Protein AF-A0A2R6HBM5-F1 (afdb_monomer_lite)

Foldseek 3Di:
DLLVLQQVLLVLLQWHFDDDPPPDRGWTWHADPNWTKIKDKDWDQPDDDDPDDRRIWIKIKIKIFAPDFAAWKKKKAFAPDPQDVCVLLVNPQPPDPDRLPQDWDDDPRMIMQTLDPVLVNQLCDPQLVVLVVPQPFFGMKMAAQNLVSVLVSRPQPPDPVSVVSSVVSSVSNCVSDVGHRGIIMTMGTDDPSHNVSVNSVNSSRVSSSVSNNRSVVD

Structure (mmCIF, N/CA/C/O backbone):
data_AF-A0A2R6HBM5-F1
#
_entry.id   AF-A0A2R6HBM5-F1
#
loop_
_atom_site.group_PDB
_atom_site.id
_atom_site.type_symbol
_atom_site.label_atom_id
_atom_site.label_alt_id
_atom_site.label_comp_id
_atom_site.label_asym_id
_atom_site.label_entity_id
_atom_site.label_seq_id
_atom_site.pdbx_PDB_ins_code
_atom_site.Cartn_x
_atom_site.Cartn_y
_atom_site.Cartn_z
_atom_site.occupancy
_atom_site.B_iso_or_equiv
_atom_site.auth_seq_id
_atom_site.auth_comp_id
_atom_site.auth_asym_id
_atom_site.auth_atom_id
_atom_site.pdbx_PDB_model_num
ATOM 1 N N . MET A 1 1 ? 14.444 -4.311 -21.663 1.00 60.78 1 MET A N 1
ATOM 2 C CA . MET A 1 1 ? 14.823 -5.226 -20.555 1.00 60.78 1 MET A CA 1
ATOM 3 C C . MET A 1 1 ? 13.871 -5.138 -19.363 1.00 60.78 1 MET A C 1
ATOM 5 O O . MET A 1 1 ? 13.420 -6.183 -18.911 1.00 60.78 1 MET A O 1
ATOM 9 N N . GLN A 1 2 ? 13.489 -3.937 -18.913 1.00 80.38 2 GLN A N 1
ATOM 10 C CA . GLN A 1 2 ? 12.629 -3.731 -17.734 1.00 80.38 2 GLN A CA 1
ATOM 11 C C . GLN A 1 2 ? 11.276 -4.470 -17.780 1.00 80.38 2 GLN A C 1
ATOM 13 O O . GLN A 1 2 ? 10.888 -5.059 -16.783 1.00 80.38 2 GLN A O 1
ATOM 18 N N . HIS A 1 3 ? 10.608 -4.576 -18.937 1.00 83.69 3 HIS A N 1
ATOM 19 C CA . HIS A 1 3 ? 9.323 -5.300 -19.035 1.00 83.69 3 HIS A CA 1
ATOM 20 C C . HIS A 1 3 ? 9.443 -6.803 -18.731 1.00 83.69 3 HIS A C 1
ATOM 22 O O . HIS A 1 3 ? 8.521 -7.413 -18.195 1.00 83.69 3 HIS A O 1
ATOM 28 N N . ARG A 1 4 ? 10.573 -7.429 -19.090 1.00 87.38 4 ARG A N 1
ATOM 29 C CA . ARG A 1 4 ? 10.810 -8.848 -18.787 1.00 87.38 4 ARG A CA 1
ATOM 30 C C . ARG A 1 4 ? 11.106 -9.030 -17.303 1.00 87.38 4 ARG A C 1
ATOM 32 O O . ARG A 1 4 ? 10.583 -9.971 -16.721 1.00 87.38 4 ARG A O 1
ATOM 39 N N . ALA A 1 5 ? 11.906 -8.133 -16.724 1.00 91.19 5 ALA A N 1
ATOM 40 C CA . ALA A 1 5 ? 12.198 -8.124 -15.294 1.00 91.19 5 ALA A CA 1
ATOM 41 C C . ALA A 1 5 ? 10.915 -7.939 -14.472 1.00 91.19 5 ALA A C 1
ATOM 43 O O . ALA A 1 5 ? 10.645 -8.763 -13.614 1.00 91.19 5 ALA A O 1
ATOM 44 N N . TRP A 1 6 ? 10.061 -6.980 -14.838 1.00 92.56 6 TRP A N 1
ATOM 45 C CA . TRP A 1 6 ? 8.764 -6.744 -14.199 1.00 92.56 6 TRP A CA 1
ATOM 46 C C . TRP A 1 6 ? 7.854 -7.978 -14.202 1.00 92.56 6 TRP A C 1
ATOM 48 O O . TRP A 1 6 ? 7.369 -8.405 -13.163 1.00 92.56 6 TRP A O 1
ATOM 58 N N . ARG A 1 7 ? 7.692 -8.639 -15.357 1.00 93.38 7 ARG A N 1
ATOM 59 C CA . ARG A 1 7 ? 6.914 -9.889 -15.433 1.00 93.38 7 ARG A CA 1
ATOM 60 C C . ARG A 1 7 ? 7.524 -11.019 -14.603 1.00 93.38 7 ARG A C 1
ATOM 62 O O . ARG A 1 7 ? 6.799 -11.892 -14.141 1.00 93.38 7 ARG A O 1
ATOM 69 N N . THR A 1 8 ? 8.850 -11.069 -14.497 1.00 94.69 8 THR A N 1
ATOM 70 C CA . THR A 1 8 ? 9.536 -12.069 -13.670 1.00 94.69 8 THR A CA 1
ATOM 71 C C . THR A 1 8 ? 9.334 -11.783 -12.188 1.00 94.69 8 THR A C 1
ATOM 73 O O . THR A 1 8 ? 8.972 -12.712 -11.475 1.00 94.69 8 THR A O 1
ATOM 76 N N . ALA A 1 9 ? 9.487 -10.527 -11.761 1.00 94.81 9 ALA A N 1
ATOM 77 C CA . ALA A 1 9 ? 9.192 -10.088 -10.403 1.00 94.81 9 ALA A CA 1
ATOM 78 C C . ALA A 1 9 ? 7.742 -10.412 -10.028 1.00 94.81 9 ALA A C 1
ATOM 80 O O . ALA A 1 9 ? 7.513 -11.062 -9.016 1.00 94.81 9 ALA A O 1
ATOM 81 N N . GLY A 1 10 ? 6.784 -10.083 -10.903 1.00 94.94 10 GLY A N 1
ATOM 82 C CA . GLY A 1 10 ? 5.375 -10.422 -10.709 1.00 94.94 10 GLY A CA 1
ATOM 83 C C . GLY A 1 10 ? 5.145 -11.905 -10.466 1.00 94.94 10 GLY A C 1
ATOM 84 O O . GLY A 1 10 ? 4.572 -12.269 -9.450 1.00 94.94 10 GLY A O 1
ATOM 85 N N . ARG A 1 11 ? 5.675 -12.775 -11.335 1.00 95.50 11 ARG A N 1
ATOM 86 C CA . ARG A 1 11 ? 5.530 -14.229 -11.158 1.00 95.50 11 ARG A CA 1
ATOM 87 C C . ARG A 1 11 ? 6.151 -14.741 -9.861 1.00 95.50 11 ARG A C 1
ATOM 89 O O . ARG A 1 11 ? 5.621 -15.680 -9.281 1.00 95.50 11 ARG A O 1
ATOM 96 N N . GLN A 1 12 ? 7.275 -14.165 -9.436 1.00 95.00 12 GLN A N 1
ATOM 97 C CA . GLN A 1 12 ? 7.909 -14.507 -8.160 1.00 95.00 12 GLN A CA 1
ATOM 98 C C . GLN A 1 12 ? 7.042 -14.083 -6.966 1.00 95.00 12 GLN A C 1
ATOM 100 O O . GLN A 1 12 ? 6.970 -14.830 -6.000 1.00 95.00 12 GLN A O 1
ATOM 105 N N . ALA A 1 13 ? 6.328 -12.963 -7.082 1.00 93.69 13 ALA A N 1
ATOM 106 C CA . ALA A 1 13 ? 5.351 -12.478 -6.108 1.00 93.69 13 ALA A CA 1
ATOM 107 C C . ALA A 1 13 ? 3.951 -13.117 -6.244 1.00 93.69 13 ALA A C 1
ATOM 109 O O . ALA A 1 13 ? 2.983 -12.619 -5.678 1.00 93.69 13 ALA A O 1
ATOM 110 N N . GLY A 1 14 ? 3.802 -14.186 -7.038 1.00 94.62 14 GLY A N 1
ATOM 111 C CA . GLY A 1 14 ? 2.508 -14.849 -7.247 1.00 94.62 14 GLY A CA 1
ATOM 112 C C . GLY A 1 14 ? 1.510 -14.073 -8.120 1.00 94.62 14 GLY A C 1
ATOM 113 O O . GLY A 1 14 ? 0.338 -14.436 -8.180 1.00 94.62 14 GLY A O 1
ATOM 114 N N . LEU A 1 15 ? 1.962 -13.035 -8.825 1.00 96.38 15 LEU A N 1
ATOM 115 C CA . LEU A 1 15 ? 1.150 -12.207 -9.715 1.00 96.38 15 LEU A CA 1
ATOM 116 C C . LEU A 1 15 ? 1.379 -12.565 -11.191 1.00 96.38 15 LEU A C 1
ATOM 118 O O . LEU A 1 15 ? 2.484 -12.905 -11.631 1.00 96.38 15 LEU A O 1
ATOM 122 N N . ALA A 1 16 ? 0.330 -12.434 -11.994 1.00 95.44 16 ALA A N 1
ATOM 123 C CA . ALA A 1 16 ? 0.348 -12.653 -13.430 1.00 95.44 16 ALA A CA 1
ATOM 124 C C . ALA A 1 16 ? 0.153 -11.327 -14.179 1.00 95.44 16 ALA A C 1
ATOM 126 O O . ALA A 1 16 ? -0.618 -10.483 -13.738 1.00 95.44 16 ALA A O 1
ATOM 127 N N . PRO A 1 17 ? 0.828 -11.115 -15.321 1.00 92.69 17 PRO A N 1
ATOM 128 C CA . PRO A 1 17 ? 0.588 -9.927 -16.124 1.00 92.69 17 PRO A CA 1
ATOM 129 C C . PRO A 1 17 ? -0.810 -9.957 -16.750 1.00 92.69 17 PRO A C 1
ATOM 131 O O . PRO A 1 17 ? -1.159 -10.923 -17.431 1.00 92.69 17 PRO A O 1
ATOM 134 N N . GLU A 1 18 ? -1.559 -8.874 -16.592 1.00 90.94 18 GLU A N 1
ATOM 135 C CA . GLU A 1 18 ? -2.837 -8.636 -17.250 1.00 90.94 18 GLU A CA 1
ATOM 136 C C . GLU A 1 18 ? -2.703 -7.512 -18.285 1.00 90.94 18 GLU A C 1
ATOM 138 O O . GLU A 1 18 ? -2.038 -6.494 -18.082 1.00 90.94 18 GLU A O 1
ATOM 143 N N . GLY A 1 19 ? -3.312 -7.734 -19.450 1.00 78.62 19 GLY A N 1
ATOM 144 C CA . GLY A 1 19 ? -3.254 -6.810 -20.574 1.00 78.62 19 GLY A CA 1
ATOM 145 C C . GLY A 1 19 ? -1.963 -6.878 -21.402 1.00 78.62 19 GLY A C 1
ATOM 146 O O . GLY A 1 19 ? -0.876 -7.278 -20.974 1.00 78.62 19 GLY A O 1
ATOM 147 N N . ASN A 1 20 ? -2.088 -6.447 -22.655 1.00 63.50 20 ASN A N 1
ATOM 148 C CA . ASN A 1 20 ? -0.951 -6.232 -23.538 1.00 63.50 20 ASN A CA 1
ATOM 149 C C . ASN A 1 20 ? -0.507 -4.787 -23.350 1.00 63.50 20 ASN A C 1
ATOM 151 O O . ASN A 1 20 ? -1.124 -3.902 -23.932 1.00 63.50 20 ASN A O 1
ATOM 155 N N . GLY A 1 21 ? 0.516 -4.550 -22.524 1.00 55.88 21 GLY A N 1
ATOM 156 C CA . GLY A 1 21 ? 1.091 -3.227 -22.241 1.00 55.88 21 GLY A CA 1
ATOM 157 C C . GLY A 1 21 ? 1.610 -2.493 -23.487 1.00 55.88 21 GLY A C 1
ATOM 158 O O . GLY A 1 21 ? 2.814 -2.318 -23.661 1.00 55.88 21 GLY A O 1
ATOM 159 N N . LEU A 1 22 ? 0.704 -2.061 -24.370 1.00 47.22 22 LEU A N 1
ATOM 160 C CA . LEU A 1 22 ? 0.989 -1.421 -25.656 1.00 47.22 22 LEU A CA 1
ATOM 161 C C . LEU A 1 22 ? 1.726 -0.086 -25.480 1.00 47.22 22 LEU A C 1
ATOM 163 O O . LEU A 1 22 ? 2.367 0.384 -26.415 1.00 47.22 22 LEU A O 1
ATOM 167 N N . PHE A 1 23 ? 1.670 0.491 -24.276 1.00 59.28 23 PHE A N 1
ATOM 168 C CA . PHE A 1 23 ? 2.285 1.772 -23.929 1.00 59.28 23 PHE A CA 1
ATOM 169 C C . PHE A 1 23 ? 3.105 1.735 -22.621 1.00 59.28 23 PHE A C 1
ATOM 171 O O . PHE A 1 23 ? 3.520 2.789 -22.145 1.00 59.28 23 PHE A O 1
ATOM 178 N N . GLY A 1 24 ? 3.367 0.554 -22.036 1.00 71.81 24 GLY A N 1
ATOM 179 C CA . GLY A 1 24 ? 4.049 0.443 -20.738 1.00 71.81 24 GLY A CA 1
ATOM 180 C C . GLY A 1 24 ? 4.243 -0.990 -20.232 1.00 71.81 24 GLY A C 1
ATOM 181 O O . GLY A 1 24 ? 3.990 -1.962 -20.947 1.00 71.81 24 GLY A O 1
ATOM 182 N N . ALA A 1 25 ? 4.723 -1.129 -18.995 1.00 83.88 25 ALA A N 1
ATOM 183 C CA . ALA A 1 25 ? 4.717 -2.417 -18.310 1.00 83.88 25 ALA A CA 1
ATOM 184 C C . ALA A 1 25 ? 3.254 -2.872 -18.105 1.00 83.88 25 ALA A C 1
ATOM 186 O O . ALA A 1 25 ? 2.411 -2.020 -17.838 1.00 83.88 25 ALA A O 1
ATOM 187 N N . PRO A 1 26 ? 2.921 -4.166 -18.289 1.00 90.00 26 PRO A N 1
ATOM 188 C CA . PRO A 1 26 ? 1.574 -4.649 -17.994 1.00 90.00 26 PRO A CA 1
ATOM 189 C C . PRO A 1 26 ? 1.291 -4.520 -16.498 1.00 90.00 26 PRO A C 1
ATOM 191 O O . PRO A 1 26 ? 2.221 -4.634 -15.692 1.00 90.00 26 PRO A O 1
ATOM 194 N N . ASP A 1 27 ? 0.025 -4.370 -16.139 1.00 92.81 27 ASP A N 1
ATOM 195 C CA . ASP A 1 27 ? -0.383 -4.532 -14.751 1.00 92.81 27 ASP A CA 1
ATOM 196 C C . ASP A 1 27 ? -0.133 -5.984 -14.340 1.00 92.81 27 ASP A C 1
ATOM 198 O O . ASP A 1 27 ? -0.177 -6.900 -15.165 1.00 92.81 27 ASP A O 1
ATOM 202 N N . LEU A 1 28 ? 0.202 -6.200 -13.079 1.00 95.69 28 LEU A N 1
ATOM 203 C CA . LEU A 1 28 ? 0.324 -7.523 -12.494 1.00 95.69 28 LEU A CA 1
ATOM 204 C C . LEU A 1 28 ? -0.853 -7.709 -11.554 1.00 95.69 28 LEU A C 1
ATOM 206 O O . LEU A 1 28 ? -1.065 -6.879 -10.680 1.00 95.69 28 LEU A O 1
ATOM 210 N N . VAL A 1 29 ? -1.593 -8.791 -11.712 1.00 97.06 29 VAL A N 1
ATOM 211 C CA . VAL A 1 29 ? -2.765 -9.097 -10.895 1.00 97.06 29 VAL A CA 1
ATOM 212 C C . VAL A 1 29 ? -2.665 -10.510 -10.360 1.00 97.06 29 VAL A C 1
ATOM 214 O O . VAL A 1 29 ? -2.054 -11.388 -10.974 1.00 97.06 29 VAL A O 1
ATOM 217 N N . GLY A 1 30 ? -3.260 -10.751 -9.205 1.00 96.88 30 GLY A N 1
ATOM 218 C CA . GLY A 1 30 ? -3.287 -12.079 -8.624 1.00 96.88 30 GLY A CA 1
ATOM 219 C C . GLY A 1 30 ? -4.030 -12.112 -7.306 1.00 96.88 30 GLY A C 1
ATOM 220 O O . GLY A 1 30 ? -4.733 -11.172 -6.934 1.00 96.88 30 GLY A O 1
ATOM 221 N N . THR A 1 31 ? -3.854 -13.222 -6.604 1.00 96.94 31 THR A N 1
ATOM 222 C CA . THR A 1 31 ? -4.429 -13.429 -5.283 1.00 96.94 31 THR A CA 1
ATOM 223 C C . THR A 1 31 ? -3.318 -13.812 -4.324 1.00 96.94 31 THR A C 1
ATOM 225 O O . THR A 1 31 ? -2.577 -14.759 -4.588 1.00 96.94 31 THR A O 1
ATOM 228 N N . VAL A 1 32 ? -3.222 -13.100 -3.207 1.00 95.06 32 VAL A N 1
ATOM 229 C CA . VAL A 1 32 ? -2.281 -13.393 -2.122 1.00 95.06 32 VAL A CA 1
ATOM 230 C C . VAL A 1 32 ? -3.093 -13.553 -0.849 1.00 95.06 32 VAL A C 1
ATOM 232 O O . VAL A 1 32 ? -3.904 -12.694 -0.525 1.00 95.06 32 VAL A O 1
ATOM 235 N N . ASP A 1 33 ? -2.943 -14.702 -0.190 1.00 92.81 33 ASP A N 1
ATOM 236 C CA . ASP A 1 33 ? -3.669 -15.055 1.037 1.00 92.81 33 ASP A CA 1
ATOM 237 C C . ASP A 1 33 ? -5.206 -14.896 0.918 1.00 92.81 33 ASP A C 1
ATOM 239 O O . ASP A 1 33 ? -5.910 -14.554 1.860 1.00 92.81 33 ASP A O 1
ATOM 243 N N . GLY A 1 34 ? -5.744 -15.175 -0.278 1.00 94.06 34 GLY A N 1
ATOM 244 C CA . GLY A 1 34 ? -7.176 -15.071 -0.590 1.00 94.06 34 GLY A CA 1
ATOM 245 C C . GLY A 1 34 ? -7.653 -13.668 -0.985 1.00 94.06 34 GLY A C 1
ATOM 246 O O . GLY A 1 34 ? -8.816 -13.515 -1.352 1.00 94.06 34 GLY A O 1
ATOM 247 N N . ARG A 1 35 ? -6.769 -12.663 -0.970 1.00 94.81 35 ARG A N 1
ATOM 248 C CA . ARG A 1 35 ? -7.075 -11.269 -1.309 1.00 94.81 35 ARG A CA 1
ATOM 249 C C . ARG A 1 35 ? -6.640 -10.929 -2.730 1.00 94.81 35 ARG A C 1
ATOM 251 O O . ARG A 1 35 ? -5.531 -11.274 -3.136 1.00 94.81 35 ARG A O 1
ATOM 258 N N . SER A 1 36 ? -7.499 -10.247 -3.485 1.00 97.00 36 SER A N 1
ATOM 259 C CA . SER A 1 36 ? -7.147 -9.711 -4.805 1.00 97.00 36 SER A CA 1
ATOM 260 C C . SER A 1 36 ? -6.108 -8.602 -4.668 1.00 97.00 36 SER A C 1
ATOM 262 O O . SER A 1 36 ? -6.299 -7.673 -3.883 1.00 97.00 36 SER A O 1
ATOM 264 N N . VAL A 1 37 ? -5.029 -8.693 -5.445 1.00 97.06 37 VAL A N 1
ATOM 265 C CA . VAL A 1 37 ? -3.928 -7.722 -5.454 1.00 97.06 37 VAL A CA 1
ATOM 266 C C . VAL A 1 37 ? -3.619 -7.313 -6.889 1.00 97.06 37 VAL A C 1
ATOM 268 O O . VAL A 1 37 ? -3.569 -8.158 -7.787 1.00 97.06 37 VAL A O 1
ATOM 271 N N . GLN A 1 38 ? -3.362 -6.024 -7.086 1.00 95.38 38 GLN A N 1
ATOM 272 C CA . GLN A 1 38 ? -2.835 -5.441 -8.310 1.00 95.38 38 GLN A CA 1
ATOM 273 C C . GLN A 1 38 ? -1.522 -4.697 -8.029 1.00 95.38 38 GLN A C 1
ATOM 275 O O . GLN A 1 38 ? -1.385 -3.983 -7.041 1.00 95.38 38 GLN A O 1
ATOM 280 N N . ALA A 1 39 ? -0.552 -4.831 -8.927 1.00 93.62 39 ALA A N 1
ATOM 281 C CA . ALA A 1 39 ? 0.657 -4.028 -8.973 1.00 93.62 39 ALA A CA 1
ATOM 282 C C . ALA A 1 39 ? 0.780 -3.382 -10.354 1.00 93.62 39 ALA A C 1
ATOM 284 O O . ALA A 1 39 ? 0.772 -4.071 -11.375 1.00 93.62 39 ALA A O 1
ATOM 285 N N . ARG A 1 40 ? 0.926 -2.061 -10.408 1.00 91.31 40 ARG A N 1
ATOM 286 C CA . ARG A 1 40 ? 0.991 -1.302 -11.663 1.00 91.31 40 ARG A CA 1
ATOM 287 C C . ARG A 1 40 ? 2.066 -0.236 -11.631 1.00 91.31 40 ARG A C 1
ATOM 289 O O . ARG A 1 40 ? 2.506 0.208 -10.575 1.00 91.31 40 ARG A O 1
ATOM 296 N N . THR A 1 41 ? 2.483 0.203 -12.811 1.00 87.81 41 THR A N 1
ATOM 297 C CA . THR A 1 41 ? 3.474 1.272 -12.947 1.00 87.81 41 THR A CA 1
ATOM 298 C C . THR A 1 41 ? 2.800 2.543 -13.428 1.00 87.81 41 THR A C 1
ATOM 300 O O . THR A 1 41 ? 2.204 2.546 -14.505 1.00 87.81 41 THR A O 1
ATOM 303 N N . ILE A 1 42 ? 2.938 3.636 -12.682 1.00 82.31 42 ILE A N 1
ATOM 304 C CA . ILE A 1 42 ? 2.447 4.952 -13.104 1.00 82.31 42 ILE A CA 1
ATOM 305 C C . ILE A 1 42 ? 3.618 5.900 -13.331 1.00 82.31 42 ILE A C 1
ATOM 307 O O . ILE A 1 42 ? 4.652 5.816 -12.674 1.00 82.31 42 ILE A O 1
ATOM 311 N N . THR A 1 43 ? 3.476 6.824 -14.275 1.00 80.44 43 THR A N 1
ATOM 312 C CA . THR A 1 43 ? 4.471 7.873 -14.511 1.00 80.44 43 THR A CA 1
ATOM 313 C C . THR A 1 43 ? 3.854 9.228 -14.214 1.00 80.44 43 THR A C 1
ATOM 315 O O . THR A 1 43 ? 2.940 9.661 -14.915 1.00 80.44 43 THR A O 1
ATOM 318 N N . GLN A 1 44 ? 4.377 9.922 -13.207 1.00 71.56 44 GLN A N 1
ATOM 319 C CA . GLN A 1 44 ? 3.928 11.259 -12.832 1.00 71.56 44 GLN A CA 1
ATOM 320 C C . GLN A 1 44 ? 4.946 12.313 -13.269 1.00 71.56 44 GLN A C 1
ATOM 322 O O . GLN A 1 44 ? 6.156 12.091 -13.233 1.00 71.56 44 GLN A O 1
ATOM 327 N N . LYS A 1 45 ? 4.460 13.480 -13.700 1.00 68.75 45 LYS A N 1
ATOM 328 C CA . LYS A 1 45 ? 5.312 14.652 -13.940 1.00 68.75 45 LYS A CA 1
ATOM 329 C C . LYS A 1 45 ? 5.636 15.299 -12.594 1.00 68.75 45 LYS A C 1
ATOM 331 O O . LYS A 1 45 ? 4.713 15.647 -11.870 1.00 68.75 45 LYS A O 1
ATOM 336 N N . THR A 1 46 ? 6.915 15.492 -12.294 1.00 61.47 46 THR A N 1
ATOM 337 C CA . THR A 1 46 ? 7.398 16.047 -11.019 1.00 61.47 46 THR A CA 1
ATOM 338 C C . THR A 1 46 ? 7.984 17.459 -11.169 1.00 61.47 46 THR A C 1
ATOM 340 O O . THR A 1 46 ? 8.844 17.842 -10.389 1.00 61.47 46 THR A O 1
ATOM 343 N N . GLY A 1 47 ? 7.570 18.241 -12.177 1.00 49.03 47 GLY A N 1
ATOM 344 C CA . GLY A 1 47 ? 8.072 19.607 -12.387 1.00 49.03 47 GLY A CA 1
ATOM 345 C C . GLY A 1 47 ? 7.045 20.565 -12.997 1.00 49.03 47 GLY A C 1
ATOM 346 O O . GLY A 1 47 ? 6.352 20.207 -13.955 1.00 49.03 47 GLY A O 1
ATOM 347 N N . GLY A 1 48 ? 6.965 21.770 -12.418 1.00 40.84 48 GLY A N 1
ATOM 348 C CA . GLY A 1 48 ? 6.217 22.926 -12.918 1.00 40.84 48 GLY A CA 1
ATOM 349 C C . GLY A 1 48 ? 6.852 23.526 -14.175 1.00 40.84 48 GLY A C 1
ATOM 350 O O . GLY A 1 48 ? 8.038 23.338 -14.430 1.00 40.84 48 GLY A O 1
ATOM 351 N N . GLY A 1 49 ? 6.034 24.197 -14.986 1.00 41.78 49 GLY A N 1
ATOM 352 C CA . GLY A 1 49 ? 6.373 24.680 -16.325 1.00 41.78 49 GLY A CA 1
ATOM 353 C C . GLY A 1 49 ? 7.650 25.519 -16.396 1.00 41.78 49 GLY A C 1
ATOM 354 O O . GLY A 1 49 ? 7.630 26.715 -16.140 1.00 41.78 49 GLY A O 1
ATOM 355 N N . GLY A 1 50 ? 8.738 24.886 -16.817 1.00 40.34 50 GLY A N 1
ATOM 356 C CA . GLY A 1 50 ? 9.947 25.525 -17.313 1.00 40.34 50 GLY A CA 1
ATOM 357 C C . GLY A 1 50 ? 10.449 24.699 -18.488 1.00 40.34 50 GLY A C 1
ATOM 358 O O . GLY A 1 50 ? 10.550 23.475 -18.393 1.00 40.34 50 GLY A O 1
ATOM 359 N N . GLU A 1 51 ? 10.651 25.350 -19.627 1.00 48.38 51 GLU A N 1
ATOM 360 C CA . GLU A 1 51 ? 11.083 24.715 -20.867 1.00 48.38 51 GLU A CA 1
ATOM 361 C C . GLU A 1 51 ? 12.388 23.925 -20.657 1.00 48.38 51 GLU A C 1
ATOM 363 O O . GLU A 1 51 ? 13.345 24.418 -20.068 1.00 48.38 51 GLU A O 1
ATOM 368 N N . SER A 1 52 ? 12.425 22.706 -21.207 1.00 44.97 52 SER A N 1
ATOM 369 C CA . SER A 1 52 ? 13.595 21.818 -21.301 1.00 44.97 52 SER A CA 1
ATOM 370 C C . SER A 1 52 ? 13.871 20.887 -20.104 1.00 44.97 52 SER A C 1
ATOM 372 O O . SER A 1 52 ? 14.821 21.040 -19.344 1.00 44.97 52 SER A O 1
ATOM 374 N N . GLY A 1 53 ? 13.062 19.827 -19.997 1.00 45.53 53 GLY A N 1
ATOM 375 C CA . GLY A 1 53 ? 13.373 18.637 -19.197 1.00 45.53 53 GLY A CA 1
ATOM 376 C C . GLY A 1 53 ? 12.129 17.801 -18.908 1.00 45.53 53 GLY A C 1
ATOM 377 O O . GLY A 1 53 ? 11.236 18.236 -18.187 1.00 45.53 53 GLY A O 1
ATOM 378 N N . SER A 1 54 ? 12.025 16.590 -19.467 1.00 49.03 54 SER A N 1
ATOM 379 C CA . SER A 1 54 ? 10.942 15.662 -19.110 1.00 49.03 54 SER A CA 1
ATOM 380 C C . SER A 1 54 ? 11.192 15.091 -17.708 1.00 49.03 54 SER A C 1
ATOM 382 O O . SER A 1 54 ? 11.613 13.944 -17.574 1.00 49.03 54 SER A O 1
ATOM 384 N N . ASN A 1 55 ? 10.903 15.872 -16.667 1.00 62.28 55 ASN A N 1
ATOM 385 C CA . ASN A 1 55 ? 10.953 15.434 -15.271 1.00 62.28 55 ASN A CA 1
ATOM 386 C C . ASN A 1 55 ? 9.734 14.554 -14.979 1.00 62.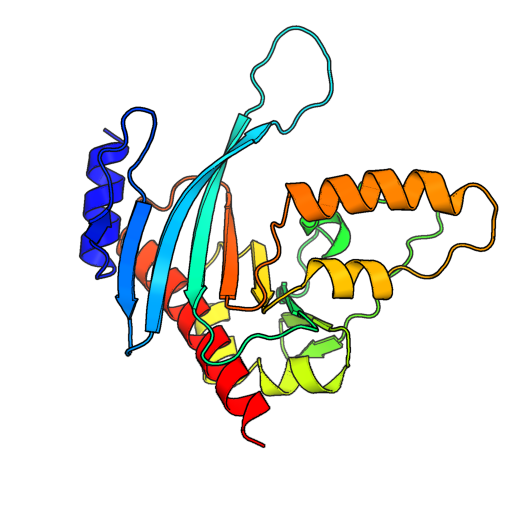28 55 ASN A C 1
ATOM 388 O O . ASN A 1 55 ? 8.706 15.003 -14.471 1.00 62.28 55 ASN A O 1
ATOM 392 N N . LYS A 1 56 ? 9.826 13.295 -15.406 1.00 73.12 56 LYS A N 1
ATOM 393 C CA . LYS A 1 56 ? 8.848 12.244 -15.149 1.00 73.12 56 LYS A CA 1
ATOM 394 C C . LYS A 1 56 ? 9.452 11.258 -14.161 1.00 73.12 56 LYS A C 1
ATOM 396 O O . LYS A 1 56 ? 10.520 10.712 -14.421 1.00 73.12 56 LYS A O 1
ATOM 401 N N . THR A 1 57 ? 8.750 11.002 -13.069 1.00 77.50 57 THR A N 1
ATOM 402 C CA . THR A 1 57 ? 9.113 9.964 -12.108 1.00 77.50 57 THR A CA 1
ATOM 403 C C . THR A 1 57 ? 8.164 8.786 -12.284 1.00 77.50 57 THR A C 1
ATOM 405 O O . THR A 1 57 ? 6.949 8.957 -12.377 1.00 77.50 57 THR A O 1
ATOM 408 N N . THR A 1 58 ? 8.734 7.589 -12.398 1.00 82.50 58 THR A N 1
ATOM 409 C CA . THR A 1 58 ? 7.966 6.339 -12.414 1.00 82.50 58 THR A CA 1
ATOM 410 C C . THR A 1 58 ? 7.769 5.871 -10.984 1.00 82.50 58 THR A C 1
ATOM 412 O O . THR A 1 58 ? 8.698 5.975 -10.187 1.00 82.50 58 THR A O 1
ATOM 415 N N . TYR A 1 59 ? 6.588 5.352 -10.686 1.00 83.94 59 TYR A N 1
ATOM 416 C CA . TYR A 1 59 ? 6.228 4.762 -9.407 1.00 83.94 59 TYR A CA 1
ATOM 417 C C . TYR A 1 59 ? 5.668 3.367 -9.640 1.00 83.94 59 TYR A C 1
ATOM 419 O O . TYR A 1 59 ? 4.966 3.136 -10.630 1.00 83.94 59 TYR A O 1
ATOM 427 N N . THR A 1 60 ? 5.955 2.466 -8.711 1.00 88.12 60 THR A N 1
ATOM 428 C CA . THR A 1 60 ? 5.244 1.201 -8.569 1.00 88.12 60 THR A CA 1
ATOM 429 C C . THR A 1 60 ? 4.130 1.417 -7.561 1.00 88.12 60 THR A C 1
ATOM 431 O O . THR A 1 60 ? 4.390 1.880 -6.457 1.00 88.12 60 THR A O 1
ATOM 434 N N . VAL A 1 61 ? 2.897 1.131 -7.958 1.00 89.44 61 VAL A N 1
ATOM 435 C CA . VAL A 1 61 ? 1.709 1.213 -7.109 1.00 89.44 61 VAL A CA 1
ATOM 436 C C . VAL A 1 61 ? 1.235 -0.200 -6.841 1.00 89.44 61 VAL A C 1
ATOM 438 O O . VAL A 1 61 ? 1.087 -0.974 -7.788 1.00 89.44 61 VAL A O 1
ATOM 441 N N . LEU A 1 62 ? 1.004 -0.519 -5.574 1.00 92.19 62 LEU A N 1
ATOM 442 C CA . LEU A 1 62 ? 0.454 -1.793 -5.130 1.00 92.19 62 LEU A CA 1
ATOM 443 C C . LEU A 1 62 ? -0.892 -1.529 -4.467 1.00 92.19 62 LEU A C 1
ATOM 445 O O . LEU A 1 62 ? -1.001 -0.620 -3.647 1.00 92.19 62 LEU A O 1
ATOM 449 N N . GLU A 1 63 ? -1.892 -2.315 -4.833 1.00 94.56 63 GLU A N 1
ATOM 450 C CA . GLU A 1 63 ? -3.273 -2.195 -4.379 1.00 94.56 63 GLU A CA 1
ATOM 451 C C . GLU A 1 63 ? -3.756 -3.586 -3.945 1.00 94.56 63 GLU A C 1
ATOM 453 O O . GLU A 1 63 ? -3.582 -4.560 -4.678 1.00 94.56 63 GLU A O 1
ATOM 458 N N . ALA A 1 64 ? -4.342 -3.695 -2.755 1.00 96.00 64 ALA A N 1
ATOM 459 C CA . ALA A 1 64 ? -5.050 -4.886 -2.299 1.00 96.00 64 ALA A CA 1
ATOM 460 C C . ALA A 1 64 ? -6.509 -4.526 -2.018 1.00 96.00 64 ALA A C 1
ATOM 462 O O . ALA A 1 64 ? -6.785 -3.495 -1.408 1.00 96.00 64 ALA A O 1
ATOM 463 N N . ALA A 1 65 ? -7.437 -5.371 -2.457 1.00 95.94 65 ALA A N 1
ATOM 464 C CA . ALA A 1 65 ? -8.860 -5.146 -2.232 1.00 95.94 65 ALA A CA 1
ATOM 465 C C . ALA A 1 65 ? -9.206 -5.264 -0.740 1.00 95.94 65 ALA A C 1
ATOM 467 O O . ALA A 1 65 ? -8.723 -6.179 -0.071 1.00 95.94 65 ALA A O 1
ATOM 468 N N . LEU A 1 66 ? -10.053 -4.371 -0.241 1.00 93.62 66 LEU A N 1
ATOM 469 C CA . LEU A 1 66 ? -10.765 -4.506 1.031 1.00 93.62 66 LEU A CA 1
ATOM 470 C C . LEU A 1 66 ? -12.005 -5.387 0.836 1.00 93.62 66 LEU A C 1
ATOM 472 O O . LEU A 1 66 ? -12.486 -5.541 -0.291 1.00 93.62 66 LEU A O 1
ATOM 476 N N . ARG A 1 67 ? -12.503 -6.011 1.910 1.00 92.69 67 ARG A N 1
ATOM 477 C CA . ARG A 1 67 ? -13.762 -6.774 1.833 1.00 92.69 67 ARG A CA 1
ATOM 478 C C . ARG A 1 67 ? -14.957 -5.845 1.735 1.00 92.69 67 ARG A C 1
ATOM 480 O O . ARG A 1 67 ? -15.828 -6.077 0.899 1.00 92.69 67 ARG A O 1
ATOM 487 N N . ASP A 1 68 ? -14.943 -4.804 2.555 1.00 89.25 68 ASP A N 1
ATOM 488 C CA . ASP A 1 68 ? -15.968 -3.777 2.614 1.00 89.25 68 ASP A CA 1
ATOM 489 C C . ASP A 1 68 ? -15.337 -2.403 2.324 1.00 89.25 68 ASP A C 1
ATOM 491 O O . ASP A 1 68 ? -14.184 -2.161 2.694 1.00 89.25 68 ASP A O 1
ATOM 495 N N . PRO A 1 69 ? -16.036 -1.505 1.607 1.00 88.56 69 PRO A N 1
ATOM 496 C CA . PRO A 1 69 ? -15.538 -0.159 1.354 1.00 88.56 69 PRO A CA 1
ATOM 497 C C . PRO A 1 69 ? -15.356 0.650 2.644 1.00 88.56 69 PRO A C 1
ATOM 499 O O . PRO A 1 69 ? -16.250 0.692 3.487 1.00 88.56 69 PRO A O 1
ATOM 502 N N . VAL A 1 70 ? -14.234 1.361 2.743 1.00 86.94 70 VAL A N 1
ATOM 503 C CA . VAL A 1 70 ? -13.914 2.272 3.847 1.00 86.94 70 VAL A CA 1
ATOM 504 C C . VAL A 1 70 ? -14.007 3.716 3.354 1.00 86.94 70 VAL A C 1
ATOM 506 O O . VAL A 1 70 ? -13.120 4.222 2.660 1.00 86.94 70 VAL A O 1
ATOM 509 N N . GLU A 1 71 ? -15.107 4.377 3.714 1.00 81.94 71 GLU A N 1
ATOM 510 C CA . GLU A 1 71 ? -15.413 5.765 3.326 1.00 81.94 71 GLU A CA 1
ATOM 511 C C . GLU A 1 71 ? -14.545 6.788 4.081 1.00 81.94 71 GLU A C 1
ATOM 513 O O . GLU A 1 71 ? -14.208 7.842 3.551 1.00 81.94 71 GLU A O 1
ATOM 518 N N . GLU A 1 72 ? -14.146 6.484 5.321 1.00 79.31 72 GLU A N 1
ATOM 519 C CA . GLU A 1 72 ? -13.182 7.293 6.075 1.00 79.31 72 GLU A CA 1
ATOM 520 C C . GLU A 1 72 ? -11.796 6.665 5.993 1.00 79.31 72 GLU A C 1
ATOM 522 O O . GLU A 1 72 ? -11.446 5.777 6.770 1.00 79.31 72 GLU A O 1
ATOM 527 N N . GLY A 1 73 ? -10.988 7.120 5.038 1.00 81.31 73 GLY A N 1
ATOM 528 C CA . GLY A 1 73 ? -9.685 6.518 4.823 1.00 81.31 73 GLY A CA 1
ATOM 529 C C . GLY A 1 73 ? -8.646 6.854 5.888 1.00 81.31 73 GLY A C 1
ATOM 530 O O . GLY A 1 73 ? -8.799 7.768 6.701 1.00 81.31 73 GLY A O 1
ATOM 531 N N . ILE A 1 74 ? -7.540 6.121 5.849 1.00 84.31 74 ILE A N 1
ATOM 532 C CA . ILE A 1 74 ? -6.405 6.276 6.761 1.00 84.31 74 ILE A CA 1
ATOM 533 C C . ILE A 1 74 ? -5.133 6.394 5.929 1.00 84.31 74 ILE A C 1
ATOM 535 O O . ILE A 1 74 ? -4.920 5.629 4.988 1.00 84.31 74 ILE A O 1
ATOM 539 N N . LEU A 1 75 ? -4.261 7.333 6.289 1.00 83.81 75 LEU A N 1
ATOM 540 C CA . LEU A 1 75 ? -2.885 7.370 5.801 1.00 83.81 75 LEU A CA 1
ATOM 541 C C . LEU A 1 75 ? -1.946 6.872 6.879 1.00 83.81 75 LEU A C 1
ATOM 543 O O . LEU A 1 75 ? -2.032 7.326 8.012 1.00 83.81 75 LEU A O 1
ATOM 547 N N . ILE A 1 76 ? -1.022 5.996 6.513 1.00 82.94 76 ILE A N 1
ATOM 548 C CA . ILE A 1 76 ? -0.023 5.407 7.398 1.00 82.94 76 ILE A CA 1
ATOM 549 C C . ILE A 1 76 ? 1.351 5.679 6.792 1.00 82.94 76 ILE A C 1
ATOM 551 O O . ILE A 1 76 ? 1.596 5.371 5.625 1.00 82.94 76 ILE A O 1
ATOM 555 N N . ALA A 1 77 ? 2.263 6.219 7.591 1.00 80.38 77 ALA A N 1
ATOM 556 C CA . ALA A 1 77 ? 3.657 6.408 7.210 1.00 80.38 77 ALA A CA 1
ATOM 557 C C . ALA A 1 77 ? 4.590 6.0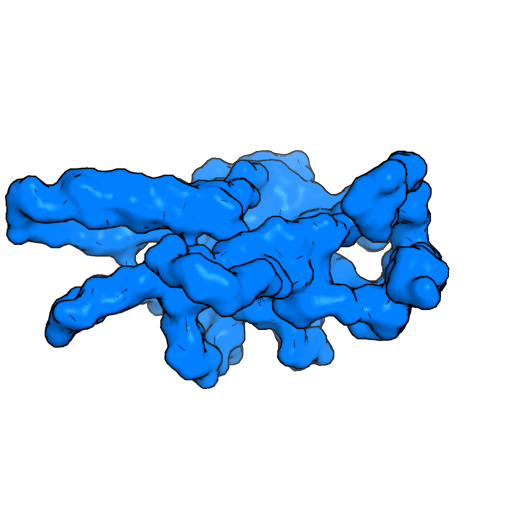19 8.367 1.00 80.38 77 ALA A C 1
ATOM 559 O O . ALA A 1 77 ? 4.177 6.062 9.530 1.00 80.38 77 ALA A O 1
ATOM 560 N N . PRO A 1 78 ? 5.855 5.659 8.095 1.00 78.06 78 PRO A N 1
ATOM 561 C CA . PRO A 1 78 ? 6.862 5.527 9.142 1.00 78.06 78 PRO A CA 1
ATOM 562 C C . PRO A 1 78 ? 7.016 6.825 9.953 1.00 78.06 78 PRO A C 1
ATOM 564 O O . PRO A 1 78 ? 6.824 7.928 9.440 1.00 78.06 78 PRO A O 1
ATOM 567 N N . THR A 1 79 ? 7.371 6.714 11.231 1.00 74.44 79 THR A N 1
ATOM 568 C CA . THR A 1 79 ? 7.796 7.861 12.045 1.00 74.44 79 THR A CA 1
ATOM 569 C C . THR A 1 79 ? 9.212 8.276 11.663 1.00 74.44 79 THR A C 1
ATOM 571 O O . THR A 1 79 ? 10.068 7.418 11.463 1.00 74.44 79 THR A O 1
ATOM 574 N N . GLY A 1 80 ? 9.490 9.581 11.641 1.00 62.91 80 GLY A N 1
ATOM 575 C CA . GLY A 1 80 ? 10.841 10.094 11.389 1.00 62.91 80 GLY A CA 1
ATOM 576 C C . GLY A 1 80 ? 11.248 10.147 9.914 1.00 62.91 80 GLY A C 1
ATOM 577 O O . GLY A 1 80 ? 12.417 10.388 9.627 1.00 62.91 80 GLY A O 1
ATOM 578 N N . THR A 1 81 ? 10.318 9.953 8.976 1.00 58.75 81 THR A N 1
ATOM 579 C CA . THR A 1 81 ? 10.500 10.413 7.596 1.00 58.75 81 THR A CA 1
ATOM 580 C C . THR A 1 81 ? 10.636 11.939 7.588 1.00 58.75 81 THR A C 1
ATOM 582 O O . THR A 1 81 ? 9.776 12.645 8.114 1.00 58.75 81 THR A O 1
ATOM 585 N N . ASP A 1 82 ? 11.728 12.449 7.002 1.00 45.81 82 ASP A N 1
ATOM 586 C CA . ASP A 1 82 ? 11.989 13.896 6.862 1.00 45.81 82 ASP A CA 1
ATOM 587 C C . ASP A 1 82 ? 10.911 14.598 6.012 1.00 45.81 82 ASP A C 1
ATOM 589 O O . ASP A 1 82 ? 10.661 15.796 6.160 1.00 45.81 82 ASP A O 1
ATOM 593 N N . GLU A 1 83 ? 10.233 13.847 5.141 1.00 51.84 83 GLU A N 1
ATOM 594 C CA . GLU A 1 83 ? 8.978 14.270 4.534 1.00 51.84 83 GLU A CA 1
ATOM 595 C C . GLU A 1 83 ? 7.840 14.041 5.533 1.00 51.84 83 GLU A C 1
ATOM 597 O O . GLU A 1 83 ? 7.472 12.906 5.837 1.00 51.84 83 GLU A O 1
ATOM 602 N N . SER A 1 84 ? 7.244 15.131 6.027 1.00 53.22 84 SER A N 1
ATOM 603 C CA . SER A 1 84 ? 5.968 15.043 6.739 1.00 53.22 84 SER A CA 1
ATOM 604 C C . SER A 1 84 ? 4.953 14.288 5.875 1.00 53.22 84 SER A C 1
ATOM 606 O O . SER A 1 84 ? 5.030 14.343 4.645 1.00 53.22 84 SER A O 1
ATOM 608 N N . ILE A 1 85 ? 3.954 13.634 6.485 1.00 57.62 85 ILE A N 1
ATOM 609 C CA . ILE A 1 85 ? 2.836 13.039 5.728 1.00 57.62 85 ILE A CA 1
ATOM 610 C C . ILE A 1 85 ? 2.285 14.059 4.722 1.00 57.62 85 ILE A C 1
ATOM 612 O O . ILE A 1 85 ? 1.957 13.664 3.615 1.00 57.62 85 ILE A O 1
ATOM 616 N N . VAL A 1 86 ? 2.308 15.363 5.052 1.00 52.72 86 VAL A N 1
ATOM 617 C CA . VAL A 1 86 ? 1.956 16.504 4.181 1.00 52.72 86 VAL A CA 1
ATOM 618 C C . VAL A 1 86 ? 2.840 16.621 2.923 1.00 52.72 86 VAL A C 1
ATOM 620 O O . VAL A 1 86 ? 2.333 16.798 1.813 1.00 52.72 86 VAL A O 1
ATOM 623 N N . ALA A 1 87 ? 4.160 16.502 3.066 1.00 53.16 87 ALA A N 1
ATOM 624 C CA . ALA A 1 87 ? 5.093 16.508 1.938 1.00 53.16 87 ALA A CA 1
ATOM 625 C C . ALA A 1 87 ? 4.963 15.226 1.100 1.00 53.16 87 ALA A C 1
ATOM 627 O O . ALA A 1 87 ? 4.882 15.283 -0.135 1.00 53.16 87 ALA A O 1
ATOM 628 N N . ALA A 1 88 ? 4.816 14.079 1.772 1.00 52.16 88 ALA A N 1
ATOM 629 C CA . ALA A 1 88 ? 4.539 12.812 1.119 1.00 52.16 88 ALA A CA 1
ATOM 630 C C . ALA A 1 88 ? 3.238 12.921 0.309 1.00 52.16 88 ALA A C 1
ATOM 632 O O . ALA A 1 88 ? 3.252 12.642 -0.891 1.00 52.16 88 ALA A O 1
ATOM 633 N N . ILE A 1 89 ? 2.158 13.504 0.850 1.00 50.22 89 ILE A N 1
ATOM 634 C CA . ILE A 1 89 ? 0.904 13.741 0.111 1.00 50.22 89 ILE A CA 1
ATOM 635 C C . ILE A 1 89 ? 0.991 14.820 -0.989 1.00 50.22 89 ILE A C 1
ATOM 637 O O . ILE A 1 89 ? 0.013 15.095 -1.681 1.00 50.22 89 ILE A O 1
ATOM 641 N N . GLY A 1 90 ? 2.171 15.397 -1.235 1.00 43.38 90 GLY A N 1
ATOM 642 C CA . GLY A 1 90 ? 2.379 16.359 -2.318 1.00 43.38 90 GLY A CA 1
ATOM 643 C C . GLY A 1 90 ? 1.698 17.699 -2.092 1.00 43.38 90 GLY A C 1
ATOM 644 O O . GLY A 1 90 ? 1.514 18.441 -3.056 1.00 43.38 90 GLY A O 1
ATOM 645 N N . GLY A 1 91 ? 1.351 18.012 -0.844 1.00 43.66 91 GLY A N 1
ATOM 646 C CA . GLY A 1 91 ? 1.120 19.390 -0.462 1.00 43.66 91 GLY A CA 1
ATOM 647 C C . GLY A 1 91 ? 2.452 20.126 -0.513 1.00 43.66 91 GLY A C 1
ATOM 648 O O . GLY A 1 91 ? 3.417 19.717 0.132 1.00 43.66 91 GLY A O 1
ATOM 649 N N . GLU A 1 92 ? 2.521 21.220 -1.268 1.00 39.56 92 GLU A N 1
ATOM 650 C CA . GLU A 1 92 ? 3.494 22.255 -0.937 1.00 39.56 92 GLU A CA 1
ATOM 651 C C . GLU A 1 92 ? 3.102 22.743 0.458 1.00 39.56 92 GLU A C 1
ATOM 653 O O . GLU A 1 92 ? 2.024 23.313 0.630 1.00 39.56 92 GLU A O 1
ATOM 658 N N . THR A 1 93 ? 3.922 22.469 1.477 1.00 39.53 93 THR A N 1
ATOM 659 C CA . THR A 1 93 ? 3.780 23.168 2.756 1.00 39.53 93 THR A CA 1
ATOM 660 C C . THR A 1 93 ? 3.832 24.656 2.427 1.00 39.53 93 THR A C 1
ATOM 662 O O . THR A 1 93 ? 4.847 25.081 1.858 1.00 39.53 93 THR A O 1
ATOM 665 N N . PRO A 1 94 ? 2.775 25.444 2.704 1.00 36.31 94 PRO A N 1
ATOM 666 C CA . PRO A 1 94 ? 2.827 26.876 2.477 1.00 36.31 94 PRO A CA 1
ATOM 667 C C . PRO A 1 94 ? 4.086 27.392 3.164 1.00 36.31 94 PRO A C 1
ATOM 669 O O . PRO A 1 94 ? 4.310 27.095 4.336 1.00 36.31 94 PRO A O 1
ATOM 672 N N . ALA A 1 95 ? 4.949 28.085 2.423 1.00 33.59 95 ALA A N 1
ATOM 673 C CA . ALA A 1 95 ? 6.119 28.730 2.995 1.00 33.59 95 ALA A CA 1
ATOM 674 C C . ALA A 1 95 ? 5.625 29.826 3.953 1.00 33.59 95 ALA A C 1
ATOM 676 O O . ALA A 1 95 ? 5.375 30.961 3.557 1.00 33.59 95 ALA A O 1
ATOM 677 N N . GLY A 1 96 ? 5.398 29.441 5.201 1.00 36.03 96 GLY A N 1
ATOM 678 C CA . GLY A 1 96 ? 4.819 30.244 6.259 1.00 36.03 96 GLY A CA 1
ATOM 679 C C . GLY A 1 96 ? 4.948 29.473 7.565 1.00 36.03 96 GLY A C 1
ATOM 680 O O . GLY A 1 96 ? 4.760 28.262 7.605 1.00 36.03 96 GLY A O 1
ATOM 681 N N . ASP A 1 97 ? 5.309 30.178 8.625 1.00 38.12 97 ASP A N 1
ATOM 682 C CA . ASP A 1 97 ? 5.534 29.673 9.986 1.00 38.12 97 ASP A CA 1
ATOM 683 C C . ASP A 1 97 ? 4.330 28.955 10.638 1.00 38.12 97 ASP A C 1
ATOM 685 O O . ASP A 1 97 ? 4.466 28.378 11.716 1.00 38.12 97 ASP A O 1
ATOM 689 N N . GLY A 1 98 ? 3.170 28.934 9.982 1.00 42.91 98 GLY A N 1
ATOM 690 C CA . GLY A 1 98 ? 1.992 28.160 10.352 1.00 42.91 98 GLY A CA 1
ATOM 691 C C . GLY A 1 98 ? 1.927 26.833 9.605 1.00 42.91 98 GLY A C 1
ATOM 692 O O . GLY A 1 98 ? 1.089 26.663 8.720 1.00 42.91 98 GLY A O 1
ATOM 693 N N . SER A 1 99 ? 2.791 25.882 9.966 1.00 43.88 99 SER A N 1
ATOM 694 C CA . SER A 1 99 ? 2.592 24.482 9.586 1.00 43.88 99 SER A CA 1
ATOM 695 C C . SER A 1 99 ? 1.301 24.011 10.251 1.00 43.88 99 SER A C 1
ATOM 697 O O . SER A 1 99 ? 1.259 23.806 11.464 1.00 43.88 99 SER A O 1
ATOM 699 N N . ALA A 1 100 ? 0.224 23.905 9.477 1.00 49.22 100 ALA A N 1
ATOM 700 C CA . ALA A 1 100 ? -0.960 23.181 9.896 1.00 49.22 100 ALA A CA 1
ATOM 701 C C . ALA A 1 100 ? -0.550 21.716 10.089 1.00 49.22 100 ALA A C 1
ATOM 703 O O . ALA A 1 100 ? -0.513 20.935 9.138 1.00 49.22 100 ALA A O 1
ATOM 704 N N . ALA A 1 101 ? -0.134 21.374 11.307 1.00 55.94 101 ALA A N 1
ATOM 705 C CA . ALA A 1 101 ? 0.182 20.009 11.666 1.00 55.94 101 ALA A CA 1
ATOM 706 C C . ALA A 1 101 ? -1.122 19.217 11.572 1.00 55.94 101 ALA A C 1
ATOM 708 O O . ALA A 1 101 ? -2.043 19.461 12.350 1.00 55.94 101 ALA A O 1
ATOM 709 N N . LEU A 1 102 ? -1.210 18.315 10.590 1.00 63.41 102 LEU A N 1
ATOM 710 C CA . LEU A 1 102 ? -2.263 17.306 10.578 1.00 63.41 102 LEU A CA 1
ATOM 711 C C . LEU A 1 102 ? -2.227 16.597 11.932 1.00 63.41 102 LEU A C 1
ATOM 713 O O . LEU A 1 102 ? -1.145 16.256 12.419 1.00 63.41 102 LEU A O 1
ATOM 717 N N . GLU A 1 103 ? -3.390 16.385 12.539 1.00 67.44 103 GLU A N 1
ATOM 718 C CA . GLU A 1 103 ? -3.458 15.562 13.737 1.00 67.44 103 GLU A CA 1
ATOM 719 C C . GLU A 1 103 ? -3.072 14.131 13.354 1.00 67.44 103 GLU A C 1
ATOM 721 O O . GLU A 1 103 ? -3.775 13.440 12.617 1.00 67.44 103 GLU A O 1
ATOM 726 N N . THR A 1 104 ? -1.892 13.714 13.808 1.00 75.38 104 THR A N 1
ATOM 727 C CA . THR A 1 104 ? -1.369 12.367 13.596 1.00 75.38 104 THR A CA 1
ATOM 728 C C . THR A 1 104 ? -1.402 11.591 14.894 1.00 75.38 104 THR A C 1
ATOM 730 O O . THR A 1 104 ? -1.003 12.106 15.942 1.00 75.38 104 THR A O 1
ATOM 733 N N . GLU A 1 105 ? -1.759 10.319 14.812 1.00 78.12 105 GLU A N 1
ATOM 734 C CA . GLU A 1 105 ? -1.601 9.389 15.915 1.00 78.12 105 GLU A CA 1
ATOM 735 C C . GLU A 1 105 ? -0.371 8.501 15.707 1.00 78.12 105 GLU A C 1
ATOM 737 O O . GLU A 1 105 ? -0.214 7.868 14.663 1.00 78.12 105 GLU A O 1
ATOM 742 N N . THR A 1 106 ? 0.497 8.419 16.716 1.00 81.81 106 THR A N 1
ATOM 743 C CA . THR A 1 106 ? 1.637 7.497 16.698 1.00 81.81 106 THR A CA 1
ATOM 744 C C . THR A 1 106 ? 1.231 6.123 17.225 1.00 81.81 106 THR A C 1
ATOM 746 O O . THR A 1 106 ? 0.802 5.981 18.373 1.00 81.81 106 THR A O 1
ATOM 749 N N . VAL A 1 107 ? 1.458 5.089 16.416 1.00 78.44 107 VAL A N 1
ATOM 750 C CA . VAL A 1 107 ? 1.220 3.682 16.753 1.00 78.44 107 VAL A CA 1
ATOM 751 C C . VAL A 1 107 ? 2.513 2.889 16.545 1.00 78.44 107 VAL A C 1
ATOM 753 O O . VAL A 1 107 ? 2.796 2.350 15.475 1.00 78.44 107 VAL A O 1
ATOM 756 N N . GLY A 1 108 ? 3.327 2.795 17.598 1.00 82.56 108 GLY A N 1
ATOM 757 C CA . GLY A 1 108 ? 4.660 2.191 17.504 1.00 82.56 108 GLY A CA 1
ATOM 758 C C . GLY A 1 108 ? 5.621 3.085 16.716 1.00 82.56 108 GLY A C 1
ATOM 759 O O . GLY A 1 108 ? 5.849 4.218 17.120 1.00 82.56 108 GLY A O 1
ATOM 760 N N . GLU A 1 109 ? 6.184 2.573 15.619 1.00 81.56 109 GLU A N 1
ATOM 761 C CA . GLU A 1 109 ? 7.066 3.328 14.704 1.00 81.56 109 GLU A CA 1
ATOM 762 C C . GLU A 1 109 ? 6.335 3.891 13.478 1.00 81.56 109 GLU A C 1
ATOM 764 O O . GLU A 1 109 ? 6.966 4.281 12.498 1.00 81.56 109 GLU A O 1
ATOM 769 N N . PHE A 1 110 ? 5.003 3.893 13.504 1.00 82.88 110 PHE A N 1
ATOM 770 C CA . PHE A 1 110 ? 4.174 4.447 12.442 1.00 82.88 110 PHE A CA 1
ATOM 771 C C . PHE A 1 110 ? 3.384 5.638 12.972 1.00 82.88 110 PHE A C 1
ATOM 773 O O . PHE A 1 110 ? 3.011 5.686 14.144 1.00 82.88 110 PHE A O 1
ATOM 780 N N . GLN A 1 111 ? 3.137 6.592 12.090 1.00 80.56 111 GLN A N 1
ATOM 781 C CA . GLN A 1 111 ? 2.229 7.711 12.283 1.00 80.56 111 GLN A CA 1
ATOM 782 C C . GLN A 1 111 ? 1.059 7.539 11.320 1.00 80.56 111 GLN A C 1
ATOM 784 O O . GLN A 1 111 ? 1.257 7.184 10.154 1.00 80.56 111 GLN A O 1
ATOM 789 N N . ALA A 1 112 ? -0.150 7.779 11.812 1.00 79.56 112 ALA A N 1
ATOM 790 C CA . ALA A 1 112 ? -1.361 7.674 11.025 1.00 79.56 112 ALA A CA 1
ATOM 791 C C . ALA A 1 112 ? -2.166 8.974 11.054 1.00 79.56 112 ALA A C 1
ATOM 793 O O . ALA A 1 112 ? -2.301 9.593 12.108 1.00 79.56 112 ALA A O 1
ATOM 794 N N . VAL A 1 113 ? -2.720 9.362 9.907 1.00 76.06 113 VAL A N 1
ATOM 795 C CA . VAL A 1 113 ? -3.774 10.380 9.804 1.00 76.06 113 VAL A CA 1
ATOM 796 C C . VAL A 1 113 ? -5.069 9.629 9.538 1.00 76.06 113 VAL A C 1
ATOM 798 O O . VAL A 1 113 ? -5.202 8.988 8.495 1.00 76.06 113 VAL A O 1
ATOM 801 N N . ALA A 1 114 ? -5.995 9.677 10.488 1.00 68.00 114 ALA A N 1
ATOM 802 C CA . ALA A 1 114 ? -7.294 9.020 10.404 1.00 68.00 114 ALA A CA 1
ATOM 803 C C . ALA A 1 114 ? -8.406 10.054 10.603 1.00 68.00 114 ALA A C 1
ATOM 805 O O . ALA A 1 114 ? -8.258 10.962 11.420 1.00 68.00 114 ALA A O 1
ATOM 806 N N . GLY A 1 115 ? -9.527 9.893 9.890 1.00 58.28 115 GLY A N 1
ATOM 807 C CA . GLY A 1 115 ? -10.740 10.693 10.110 1.00 58.28 115 GLY A CA 1
ATOM 808 C C . GLY A 1 115 ? -11.357 10.454 11.495 1.00 58.28 115 GLY A C 1
ATOM 809 O O . GLY A 1 115 ? -12.086 11.299 12.009 1.00 58.28 115 GLY A O 1
ATOM 810 N N . SER A 1 116 ? -10.988 9.340 12.136 1.00 50.31 116 SER A N 1
ATOM 811 C CA . SER A 1 116 ? -11.402 8.934 13.476 1.00 50.31 116 SER A CA 1
ATOM 812 C C . SER A 1 116 ? -10.252 8.191 14.189 1.00 50.31 116 SER A C 1
ATOM 814 O O . SER A 1 116 ? -9.801 7.129 13.770 1.00 50.31 116 SER A O 1
ATOM 816 N N . GLY A 1 117 ? -9.728 8.770 15.277 1.00 57.22 117 GLY A N 1
ATOM 817 C CA . GLY A 1 117 ? -8.484 8.337 15.947 1.00 57.22 117 GLY A CA 1
ATOM 818 C C . GLY A 1 117 ? -8.309 6.830 16.252 1.00 57.22 117 GLY A C 1
ATOM 819 O O . GLY A 1 117 ? -7.237 6.302 15.956 1.00 57.22 117 GLY A O 1
ATOM 820 N N . PRO A 1 118 ? -9.306 6.093 16.796 1.00 59.72 118 PRO A N 1
ATOM 821 C CA . PRO A 1 118 ? -9.131 4.681 17.174 1.00 59.72 118 PRO A CA 1
ATOM 822 C C . PRO A 1 118 ? -8.802 3.739 16.007 1.00 59.72 118 PRO A C 1
ATOM 824 O O . PRO A 1 118 ? -8.078 2.759 16.204 1.00 59.72 118 PRO A O 1
ATOM 827 N N . ALA A 1 119 ? -9.257 4.069 14.794 1.00 70.94 119 ALA A N 1
ATOM 828 C CA . ALA A 1 119 ? -9.170 3.197 13.625 1.00 70.94 119 ALA A CA 1
ATOM 829 C C . ALA A 1 119 ? -7.716 2.866 13.237 1.00 70.94 119 ALA A C 1
ATOM 831 O O . ALA A 1 119 ? -7.405 1.755 12.811 1.00 70.94 119 ALA A O 1
ATOM 832 N N . ALA A 1 120 ? -6.776 3.789 13.468 1.00 72.44 120 ALA A N 1
ATOM 833 C CA . ALA A 1 120 ? -5.364 3.561 13.168 1.00 72.44 120 ALA A CA 1
ATOM 834 C C . ALA A 1 120 ? -4.74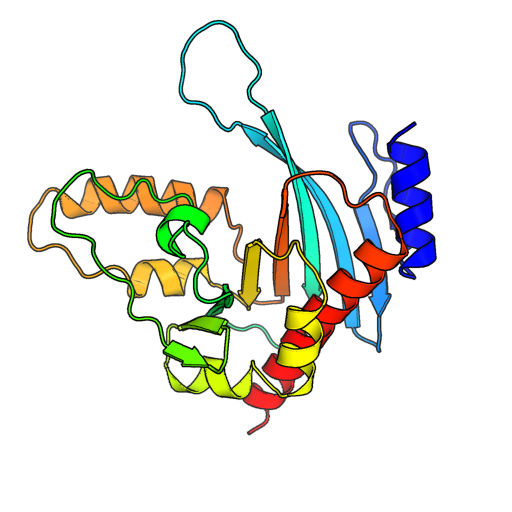1 2.429 14.007 1.00 72.44 120 ALA A C 1
ATOM 836 O O . ALA A 1 120 ? -3.922 1.663 13.494 1.00 72.44 120 ALA A O 1
ATOM 837 N N . ARG A 1 121 ? -5.117 2.296 15.290 1.00 75.75 121 ARG A N 1
ATOM 838 C CA . ARG A 1 121 ? -4.592 1.230 16.169 1.00 75.75 121 ARG A CA 1
ATOM 839 C C . ARG A 1 121 ? -5.133 -0.140 15.792 1.00 75.75 121 ARG A C 1
ATOM 841 O O . ARG A 1 121 ? -4.416 -1.129 15.929 1.00 75.75 121 ARG A O 1
ATOM 848 N N . GLU A 1 122 ? -6.381 -0.179 15.353 1.00 79.75 122 GLU A N 1
ATOM 849 C CA . GLU A 1 122 ? -7.084 -1.408 15.001 1.00 79.75 122 GLU A CA 1
ATOM 850 C C . GLU A 1 122 ? -6.578 -1.957 13.661 1.00 79.75 122 GLU A C 1
ATOM 852 O O . GLU A 1 122 ? -6.276 -3.146 13.562 1.00 79.75 122 GLU A O 1
ATOM 857 N N . VAL A 1 123 ? -6.324 -1.074 12.687 1.00 82.12 123 VAL A N 1
ATOM 858 C CA . VAL A 1 123 ? -5.697 -1.429 11.403 1.00 82.12 123 VAL A CA 1
ATOM 859 C C . VAL A 1 123 ? -4.240 -1.873 11.577 1.00 82.12 123 VAL A C 1
ATOM 861 O O . VAL A 1 123 ? -3.800 -2.857 10.975 1.00 82.12 123 VAL A O 1
ATOM 864 N N . LEU A 1 124 ? -3.465 -1.188 12.428 1.00 80.88 124 LEU A N 1
ATOM 865 C CA . LEU A 1 124 ? -2.048 -1.490 12.680 1.00 80.88 124 LEU A CA 1
ATOM 866 C C . LEU A 1 124 ? -1.848 -2.653 13.665 1.00 80.88 124 LEU A C 1
ATOM 868 O O . LEU A 1 124 ? -1.152 -2.552 14.686 1.00 80.88 124 LEU A O 1
ATOM 872 N N . THR A 1 125 ? -2.398 -3.812 13.308 1.00 82.38 125 THR A N 1
ATOM 873 C CA . THR A 1 125 ? -2.185 -5.080 14.015 1.00 82.38 125 THR A CA 1
ATOM 874 C C . THR A 1 125 ? -0.692 -5.425 14.142 1.00 82.38 125 THR A C 1
ATOM 876 O O . THR A 1 125 ? 0.178 -4.852 13.480 1.00 82.38 125 THR A O 1
ATOM 879 N N . ALA A 1 126 ? -0.345 -6.375 15.019 1.00 82.12 126 ALA A N 1
ATOM 880 C CA . ALA A 1 126 ? 1.043 -6.840 15.142 1.00 82.12 126 ALA A CA 1
ATOM 881 C C . ALA A 1 126 ? 1.602 -7.350 13.798 1.00 82.12 126 ALA A C 1
ATOM 883 O O . ALA A 1 126 ? 2.730 -7.014 13.444 1.00 82.12 126 ALA A O 1
ATOM 884 N N . THR A 1 127 ? 0.785 -8.079 13.033 1.00 80.88 127 THR A N 1
ATOM 885 C CA . THR A 1 127 ? 1.137 -8.593 11.704 1.00 80.88 127 THR A CA 1
ATOM 886 C C . THR A 1 127 ? 1.341 -7.468 10.697 1.00 80.88 127 THR A C 1
ATOM 888 O O . THR A 1 127 ? 2.364 -7.455 10.017 1.00 80.88 127 THR A O 1
ATOM 891 N N . ALA A 1 128 ? 0.423 -6.496 10.633 1.00 81.31 128 ALA A N 1
ATOM 892 C CA . ALA A 1 128 ? 0.553 -5.350 9.734 1.00 81.31 128 ALA A CA 1
ATOM 893 C C . ALA A 1 128 ? 1.829 -4.553 10.041 1.00 81.31 128 ALA A C 1
ATOM 895 O O . ALA A 1 128 ? 2.626 -4.284 9.148 1.00 81.31 128 ALA A O 1
ATOM 896 N N . ARG A 1 129 ? 2.100 -4.265 11.320 1.00 82.56 129 ARG A N 1
ATOM 897 C CA . ARG A 1 129 ? 3.322 -3.556 11.732 1.00 82.56 129 ARG A CA 1
ATOM 898 C C . ARG A 1 129 ? 4.590 -4.336 11.405 1.00 82.56 129 ARG A C 1
ATOM 900 O O . ARG A 1 129 ? 5.551 -3.752 10.917 1.00 82.56 129 ARG A O 1
ATOM 907 N N . GLU A 1 130 ? 4.615 -5.646 11.642 1.00 80.12 130 GLU A N 1
ATOM 908 C CA . GLU A 1 130 ? 5.769 -6.470 11.273 1.00 80.12 130 GLU A CA 1
ATOM 909 C C . GLU A 1 130 ? 5.984 -6.511 9.755 1.00 80.12 130 GLU A C 1
ATOM 911 O O . GLU A 1 130 ? 7.127 -6.461 9.293 1.00 80.12 130 GLU A O 1
ATOM 916 N N . ALA A 1 131 ? 4.903 -6.569 8.980 1.00 77.62 131 ALA A N 1
ATOM 917 C CA . ALA A 1 131 ? 4.976 -6.559 7.530 1.00 77.62 131 ALA A CA 1
ATOM 918 C C . ALA A 1 131 ? 5.444 -5.198 6.993 1.00 77.62 131 ALA A C 1
ATOM 920 O O . ALA A 1 131 ? 6.244 -5.178 6.068 1.00 77.62 131 ALA A O 1
ATOM 921 N N . LEU A 1 132 ? 5.038 -4.084 7.612 1.00 76.31 132 LEU A N 1
ATOM 922 C CA . LEU A 1 132 ? 5.468 -2.726 7.253 1.00 76.31 132 LEU A CA 1
ATOM 923 C C . LEU A 1 132 ? 6.906 -2.391 7.694 1.00 76.31 132 LEU A C 1
ATOM 925 O O . LEU A 1 132 ? 7.539 -1.540 7.080 1.00 76.31 132 LEU A O 1
ATOM 929 N N . ARG A 1 133 ? 7.459 -3.073 8.709 1.00 74.62 133 ARG A N 1
ATOM 930 C CA . ARG A 1 133 ? 8.870 -2.924 9.142 1.00 74.62 133 ARG A CA 1
ATOM 931 C C . ARG A 1 133 ? 9.894 -3.405 8.119 1.00 74.62 133 ARG A C 1
ATOM 933 O O . ARG A 1 133 ? 11.048 -2.988 8.144 1.00 74.62 133 ARG A O 1
ATOM 940 N N . LYS A 1 134 ? 9.509 -4.400 7.323 1.00 62.41 134 LYS A N 1
ATOM 941 C CA . LYS A 1 134 ? 10.417 -5.194 6.487 1.00 62.41 134 LYS A CA 1
ATOM 942 C C . LYS A 1 134 ? 10.701 -4.600 5.095 1.00 62.41 134 LYS A C 1
ATOM 944 O O . LYS A 1 134 ? 11.801 -4.854 4.607 1.00 62.41 134 LYS A O 1
ATOM 949 N N . PRO A 1 135 ? 9.803 -3.840 4.441 1.00 56.12 135 PRO A N 1
ATOM 950 C CA . PRO A 1 135 ? 10.120 -3.174 3.184 1.00 56.12 135 PRO A CA 1
ATOM 951 C C . PRO A 1 135 ? 10.744 -1.797 3.423 1.00 56.12 135 PRO A C 1
ATOM 953 O O . PRO A 1 135 ? 10.168 -0.930 4.072 1.00 56.12 135 PRO A O 1
ATOM 956 N N . ALA A 1 136 ? 11.908 -1.569 2.821 1.00 51.62 136 ALA A N 1
ATOM 957 C CA . ALA A 1 136 ? 12.661 -0.317 2.919 1.00 51.62 136 ALA A CA 1
ATOM 958 C C . ALA A 1 136 ? 12.055 0.853 2.107 1.00 51.62 136 ALA A C 1
ATOM 960 O O . ALA A 1 136 ? 12.727 1.862 1.914 1.00 51.62 136 ALA A O 1
ATOM 961 N N . LEU A 1 137 ? 10.843 0.704 1.559 1.00 53.47 137 LEU A N 1
ATOM 962 C CA . LEU A 1 137 ? 10.383 1.499 0.412 1.00 53.47 137 LEU A CA 1
ATOM 963 C C . LEU A 1 137 ? 8.888 1.867 0.410 1.00 53.47 137 LEU A C 1
ATOM 965 O O . LEU A 1 137 ? 8.404 2.406 -0.589 1.00 53.47 137 LEU A O 1
ATOM 969 N N . LEU A 1 138 ? 8.134 1.562 1.469 1.00 63.00 138 LEU A N 1
ATOM 970 C CA . LEU A 1 138 ? 6.754 2.042 1.560 1.00 63.00 138 LEU A CA 1
ATOM 971 C C . LEU A 1 138 ? 6.776 3.499 2.014 1.00 63.00 138 LEU A C 1
ATOM 973 O O . LEU A 1 138 ? 6.947 3.778 3.199 1.00 63.00 138 LEU A O 1
ATOM 977 N N . ASP A 1 139 ? 6.623 4.410 1.053 1.00 71.38 139 ASP A N 1
ATOM 978 C CA . ASP A 1 139 ? 6.627 5.846 1.326 1.00 71.38 139 ASP A CA 1
ATOM 979 C C . ASP A 1 139 ? 5.391 6.213 2.173 1.00 71.38 139 ASP A C 1
ATOM 981 O O . ASP A 1 139 ? 5.504 6.834 3.230 1.00 71.38 139 ASP A O 1
ATOM 985 N N . VAL A 1 140 ? 4.206 5.769 1.732 1.00 79.00 140 VAL A N 1
ATOM 986 C CA . VAL A 1 140 ? 2.912 5.940 2.418 1.00 79.00 140 VAL A CA 1
ATOM 987 C C . VAL A 1 140 ? 1.984 4.777 2.062 1.00 79.00 140 VAL A C 1
ATOM 989 O O . VAL A 1 140 ? 1.921 4.361 0.901 1.00 79.00 140 VAL A O 1
ATOM 992 N N . VAL A 1 141 ? 1.230 4.273 3.038 1.00 85.75 141 VAL A N 1
ATOM 993 C CA . VAL A 1 141 ? 0.111 3.342 2.833 1.00 85.75 141 VAL A CA 1
ATOM 994 C C . VAL A 1 141 ? -1.204 4.085 3.042 1.00 85.75 141 VAL A C 1
ATOM 996 O O . VAL A 1 141 ? -1.343 4.868 3.976 1.00 85.75 141 VAL A O 1
ATOM 999 N N . GLN A 1 142 ? -2.159 3.854 2.156 1.00 87.06 1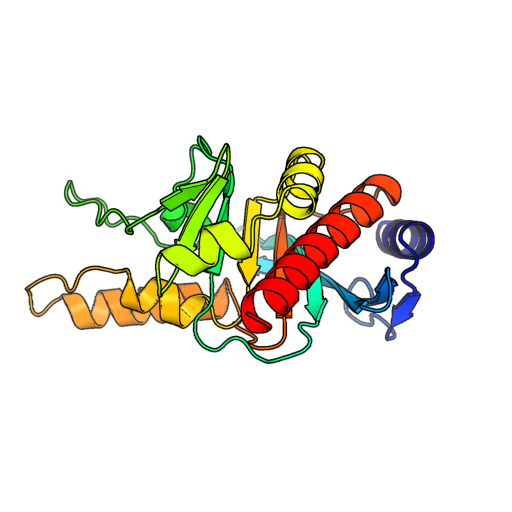42 GLN A N 1
ATOM 1000 C CA . GLN A 1 142 ? -3.483 4.458 2.150 1.00 87.06 142 GLN A CA 1
ATOM 1001 C C . GLN A 1 142 ? -4.515 3.356 2.284 1.00 87.06 142 GLN A C 1
ATOM 1003 O O . GLN A 1 142 ? -4.398 2.334 1.618 1.00 87.06 142 GLN A O 1
ATOM 1008 N N . VAL A 1 143 ? -5.516 3.567 3.116 1.00 88.81 143 VAL A N 1
ATOM 1009 C CA . VAL A 1 143 ? -6.651 2.664 3.297 1.00 88.81 143 VAL A CA 1
ATOM 1010 C C . VAL A 1 143 ? -7.901 3.450 2.932 1.00 88.81 143 VAL A C 1
ATOM 1012 O O . VAL A 1 143 ? -8.062 4.551 3.452 1.00 88.81 143 VAL A O 1
ATOM 1015 N N . GLY A 1 144 ? -8.755 2.915 2.061 1.00 87.12 144 GLY A N 1
ATOM 1016 C CA . GLY A 1 144 ? -10.038 3.524 1.705 1.00 87.12 144 GLY A CA 1
ATOM 1017 C C . GLY A 1 144 ? -9.928 4.909 1.051 1.00 87.12 144 GLY A C 1
ATOM 1018 O O . GLY A 1 144 ? -8.937 5.230 0.383 1.00 87.12 144 GLY A O 1
ATOM 1019 N N . ASP A 1 145 ? -10.940 5.762 1.255 1.00 84.25 145 ASP A N 1
ATOM 1020 C CA . ASP A 1 145 ? -10.908 7.158 0.792 1.00 84.25 145 ASP A CA 1
ATOM 1021 C C . ASP A 1 145 ? -10.081 8.054 1.724 1.00 84.25 145 ASP A C 1
ATOM 1023 O O . ASP A 1 145 ? -10.575 8.791 2.581 1.00 84.25 145 ASP A O 1
ATOM 1027 N N . ALA A 1 146 ? -8.763 7.988 1.554 1.00 75.44 146 ALA A N 1
ATOM 1028 C CA . ALA A 1 146 ? -7.841 8.783 2.352 1.00 75.44 146 ALA A CA 1
ATOM 1029 C C . ALA A 1 146 ? -7.808 10.271 1.947 1.00 75.44 146 ALA A C 1
ATOM 1031 O O . ALA A 1 146 ? -7.365 11.107 2.739 1.00 75.44 146 ALA A O 1
ATOM 1032 N N . SER A 1 147 ? -8.270 10.628 0.741 1.00 73.19 147 SER A N 1
ATOM 1033 C CA . SER A 1 147 ? -8.298 12.025 0.283 1.00 73.19 147 SER A CA 1
ATOM 1034 C C . SER A 1 147 ? -9.270 12.858 1.108 1.00 73.19 147 SER A C 1
ATOM 1036 O O . SER A 1 147 ? -8.923 13.966 1.518 1.00 73.19 147 SER A O 1
ATOM 1038 N N . GLU A 1 148 ? -10.462 12.331 1.397 1.00 72.06 148 GLU A N 1
ATOM 1039 C CA . GLU A 1 148 ? -11.438 13.037 2.229 1.00 72.06 148 GLU A CA 1
ATOM 1040 C C . GLU A 1 148 ? -10.936 13.212 3.669 1.00 72.06 148 GLU A C 1
ATOM 1042 O O . GLU A 1 148 ? -11.046 14.303 4.232 1.00 72.06 148 GLU A O 1
ATOM 1047 N N . THR A 1 149 ? -10.301 12.183 4.235 1.00 72.88 149 THR A N 1
ATOM 1048 C CA . THR A 1 149 ? -9.682 12.247 5.567 1.00 72.88 149 THR A CA 1
ATOM 1049 C C . THR A 1 149 ? -8.625 13.340 5.661 1.00 72.88 149 THR A C 1
ATOM 1051 O O . THR A 1 149 ? -8.635 14.139 6.597 1.00 72.88 149 THR A O 1
ATOM 1054 N N . VAL A 1 150 ? -7.727 13.422 4.678 1.00 69.69 150 VAL A N 1
ATOM 1055 C CA . VAL A 1 150 ? -6.716 14.484 4.635 1.00 69.69 150 VAL A CA 1
ATOM 1056 C C . VAL A 1 150 ? -7.368 15.856 4.547 1.00 69.69 150 VAL A C 1
ATOM 1058 O O . VAL A 1 150 ? -6.954 16.765 5.260 1.00 69.69 150 VAL A O 1
ATOM 1061 N N . LEU A 1 151 ? -8.384 16.019 3.696 1.00 70.75 151 LEU A N 1
ATOM 1062 C CA . LEU A 1 151 ? -9.085 17.294 3.548 1.00 70.75 151 LEU A CA 1
ATOM 1063 C C . LEU A 1 151 ? -9.773 17.725 4.849 1.00 70.75 151 LEU A C 1
ATOM 1065 O O . LEU A 1 151 ? -9.722 18.904 5.180 1.00 70.75 151 LEU A O 1
ATOM 1069 N N . LYS A 1 152 ? -10.365 16.785 5.596 1.00 69.12 152 LYS A N 1
ATOM 1070 C CA . LYS A 1 152 ? -10.974 17.034 6.915 1.00 69.12 152 LYS A CA 1
ATOM 1071 C C . LYS A 1 152 ? -9.943 17.383 7.991 1.00 69.12 152 LYS A C 1
ATOM 1073 O O . LYS A 1 152 ? -10.251 18.141 8.903 1.00 69.12 152 LYS A O 1
ATOM 1078 N N . ALA A 1 153 ? -8.738 16.824 7.897 1.00 64.81 153 ALA A N 1
ATOM 1079 C CA . ALA A 1 153 ? -7.667 17.044 8.865 1.00 64.81 153 ALA A CA 1
ATOM 1080 C C . ALA A 1 153 ? -6.908 18.368 8.649 1.00 64.81 153 ALA A C 1
ATOM 1082 O O . ALA A 1 153 ? -6.137 18.778 9.518 1.00 64.81 153 ALA A O 1
ATOM 1083 N N . ILE A 1 154 ? -7.110 19.050 7.515 1.00 64.81 154 ILE A N 1
ATOM 1084 C CA . ILE A 1 154 ? -6.579 20.398 7.299 1.00 64.81 154 ILE A CA 1
ATOM 1085 C C . ILE A 1 154 ? -7.416 21.375 8.141 1.00 64.81 154 ILE A C 1
ATOM 1087 O O . ILE A 1 154 ? -8.613 21.512 7.893 1.00 64.81 154 ILE A O 1
ATOM 1091 N N . PRO A 1 155 ? -6.822 22.085 9.117 1.00 57.62 155 PRO A N 1
ATOM 1092 C CA . PRO A 1 155 ? -7.550 23.067 9.901 1.00 57.62 155 PRO A CA 1
ATOM 1093 C C . PRO A 1 155 ? -8.061 24.181 8.987 1.00 57.62 155 PRO A C 1
ATOM 1095 O O . PRO A 1 155 ? -7.298 24.745 8.197 1.00 57.62 155 PRO A O 1
ATOM 1098 N N . ASP A 1 156 ? -9.346 24.517 9.122 1.00 56.78 156 ASP A N 1
ATOM 1099 C CA . ASP A 1 156 ? -9.965 25.638 8.421 1.00 56.78 156 ASP A CA 1
ATOM 1100 C C . ASP A 1 156 ? -9.209 26.929 8.761 1.00 56.78 156 ASP A C 1
ATOM 1102 O O . ASP A 1 156 ? -9.401 27.553 9.810 1.00 56.78 156 ASP A O 1
ATOM 1106 N N . GLY A 1 157 ? -8.311 27.341 7.866 1.00 48.94 157 GLY A N 1
ATOM 1107 C CA . GLY A 1 157 ? -7.623 28.615 7.974 1.00 48.94 157 GLY A CA 1
ATOM 1108 C C . GLY A 1 157 ? -8.657 29.737 7.955 1.00 48.94 157 GLY A C 1
ATOM 1109 O O . GLY A 1 157 ? -9.309 29.972 6.936 1.00 48.94 157 GLY A O 1
ATOM 1110 N N . GLN A 1 158 ? -8.818 30.438 9.079 1.00 41.41 158 GLN A N 1
ATOM 1111 C CA . GLN A 1 158 ? -9.653 31.634 9.171 1.00 41.41 158 GLN A CA 1
ATOM 1112 C C . GLN A 1 158 ? -9.126 32.706 8.204 1.00 41.41 158 GLN A C 1
ATOM 1114 O O . GLN A 1 158 ? -8.192 33.440 8.515 1.00 41.41 158 GLN A O 1
ATOM 1119 N N . GLY A 1 159 ? -9.721 32.811 7.015 1.00 43.31 159 GLY A N 1
ATOM 1120 C CA . GLY A 1 159 ? -9.449 33.904 6.082 1.00 43.31 159 GLY A CA 1
ATOM 1121 C C . GLY A 1 159 ? -9.809 33.575 4.636 1.00 43.31 159 GLY A C 1
ATOM 1122 O O . GLY A 1 159 ? -9.545 32.481 4.150 1.00 43.31 159 GLY A O 1
ATOM 1123 N N . GLY A 1 160 ? -10.374 34.548 3.913 1.00 40.47 160 GLY A N 1
ATOM 1124 C CA . GLY A 1 160 ? -10.916 34.414 2.547 1.00 40.47 160 GLY A CA 1
ATOM 1125 C C . GLY A 1 160 ? -9.947 33.972 1.433 1.00 40.47 160 GLY A C 1
ATOM 1126 O O . GLY A 1 160 ? -10.361 33.886 0.283 1.00 40.47 160 GLY A O 1
ATOM 1127 N N . LEU A 1 161 ? -8.687 33.663 1.755 1.00 48.03 161 LEU A N 1
ATOM 1128 C CA . LEU A 1 161 ? -7.703 33.020 0.869 1.00 48.03 161 LEU A CA 1
ATOM 1129 C C . LEU A 1 161 ? -7.716 31.479 0.973 1.00 48.03 161 LEU A C 1
ATOM 1131 O O . LEU A 1 161 ? -7.156 30.802 0.111 1.00 48.03 161 LEU A O 1
ATOM 1135 N N . SER A 1 162 ? -8.398 30.923 1.982 1.00 55.03 162 SER A N 1
ATOM 1136 C CA . SER A 1 162 ? -8.484 29.483 2.264 1.00 55.03 162 SER A CA 1
ATOM 1137 C C . SER A 1 162 ? -9.101 28.676 1.109 1.00 55.03 162 SER A C 1
ATOM 1139 O O . SER A 1 162 ? -8.588 27.621 0.739 1.00 55.03 162 SER A O 1
ATOM 1141 N N . GLY A 1 163 ? -10.134 29.199 0.436 1.00 51.56 163 GLY A N 1
ATOM 1142 C CA . GLY A 1 163 ? -10.846 28.456 -0.614 1.00 51.56 163 GLY A CA 1
ATOM 1143 C C . GLY A 1 163 ? -10.011 28.148 -1.867 1.00 51.56 163 GLY A C 1
ATOM 1144 O O . GLY A 1 163 ? -10.167 27.087 -2.469 1.00 51.56 163 GLY A O 1
ATOM 1145 N N . MET A 1 164 ? -9.093 29.041 -2.253 1.00 51.28 164 MET A N 1
ATOM 1146 C CA . MET A 1 164 ? -8.263 28.855 -3.452 1.00 51.28 164 MET A CA 1
ATOM 1147 C C . MET A 1 164 ? -7.088 27.903 -3.190 1.00 51.28 164 MET A C 1
ATOM 1149 O O . MET A 1 164 ? -6.788 27.056 -4.031 1.00 51.28 164 MET A O 1
ATOM 1153 N N . VAL A 1 165 ? -6.472 27.995 -2.005 1.00 54.00 165 VAL A N 1
ATOM 1154 C CA . VAL A 1 165 ? -5.411 27.076 -1.558 1.00 54.00 165 VAL A CA 1
ATOM 1155 C C . VAL A 1 165 ? -5.969 25.662 -1.398 1.00 54.00 165 VAL A C 1
ATOM 1157 O O . VAL A 1 165 ? -5.393 24.714 -1.928 1.00 54.00 165 VAL A O 1
ATOM 1160 N N . THR A 1 166 ? -7.151 25.529 -0.790 1.00 58.88 166 THR A N 1
ATOM 1161 C CA . THR A 1 166 ? -7.837 24.240 -0.618 1.00 58.88 166 THR A CA 1
ATOM 1162 C C . THR A 1 166 ? -8.186 23.595 -1.960 1.00 58.88 166 THR A C 1
ATOM 1164 O O . THR A 1 166 ? -8.001 22.395 -2.121 1.00 58.88 166 THR A O 1
ATOM 1167 N N . GLY A 1 167 ? -8.619 24.365 -2.968 1.00 57.47 167 GLY A N 1
ATOM 1168 C CA . GLY A 1 167 ? -8.932 23.829 -4.301 1.00 57.47 167 GLY A CA 1
ATOM 1169 C C . GLY A 1 167 ? -7.714 23.284 -5.064 1.00 57.47 167 GLY A C 1
ATOM 1170 O O . GLY A 1 167 ? -7.797 22.222 -5.690 1.00 57.47 167 GLY A O 1
ATOM 1171 N N . VAL A 1 168 ? -6.571 23.977 -4.993 1.00 59.62 168 VAL A N 1
ATOM 1172 C CA . VAL A 1 168 ? -5.309 23.524 -5.610 1.00 59.62 168 VAL A CA 1
ATOM 1173 C C . VAL A 1 168 ? -4.740 22.321 -4.860 1.00 59.62 168 VAL A C 1
ATOM 1175 O O . VAL A 1 168 ? -4.325 21.351 -5.492 1.00 59.62 168 VAL A O 1
ATOM 1178 N N . MET A 1 169 ? -4.783 22.350 -3.527 1.00 59.97 169 MET A N 1
ATOM 1179 C CA . MET A 1 169 ? -4.322 21.256 -2.676 1.00 59.97 169 MET A CA 1
ATOM 1180 C C . MET A 1 169 ? -5.188 20.006 -2.857 1.00 59.97 169 MET A C 1
ATOM 1182 O O . MET A 1 169 ? -4.644 18.934 -3.088 1.00 59.97 169 MET A O 1
ATOM 1186 N N . LYS A 1 170 ? -6.520 20.148 -2.897 1.00 62.38 170 LYS A N 1
ATOM 1187 C CA . LYS A 1 170 ? -7.469 19.069 -3.210 1.00 62.38 170 LYS A CA 1
ATOM 1188 C C . LYS A 1 170 ? -7.188 18.439 -4.570 1.00 62.38 170 LYS A C 1
ATOM 1190 O O . LYS A 1 170 ? -7.025 17.230 -4.661 1.00 62.38 170 LYS A O 1
ATOM 1195 N N . SER A 1 171 ? -7.039 19.261 -5.609 1.00 62.03 171 SER A N 1
ATOM 1196 C CA . SER A 1 171 ? -6.703 18.771 -6.953 1.00 62.03 171 SER A CA 1
ATOM 1197 C C . SER A 1 171 ? -5.335 18.077 -6.993 1.00 62.03 171 SER A C 1
ATOM 1199 O O . SER A 1 171 ? -5.129 17.156 -7.780 1.00 62.03 171 SER A O 1
ATOM 1201 N N . GLY A 1 172 ? -4.380 18.524 -6.172 1.00 62.72 172 GLY A N 1
ATOM 1202 C CA . GLY A 1 172 ? -3.073 17.891 -6.008 1.00 62.72 172 GLY A CA 1
ATOM 1203 C C . GLY A 1 172 ? -3.162 16.538 -5.302 1.00 62.72 172 GLY A C 1
ATOM 1204 O O . GLY A 1 172 ? -2.582 15.570 -5.793 1.00 62.72 172 GLY A O 1
ATOM 1205 N N . ILE A 1 173 ? -3.932 16.467 -4.214 1.00 63.75 173 ILE A N 1
ATOM 1206 C CA . ILE A 1 173 ? -4.174 15.258 -3.422 1.00 63.75 173 ILE A CA 1
ATOM 1207 C C . ILE A 1 173 ? -4.901 14.217 -4.271 1.00 63.75 173 ILE A C 1
ATOM 1209 O O . ILE A 1 173 ? -4.339 13.154 -4.481 1.00 63.75 173 ILE A O 1
ATOM 1213 N N . GLU A 1 174 ? -6.053 14.538 -4.866 1.00 65.50 174 GLU A N 1
ATOM 1214 C CA . GLU A 1 174 ? -6.828 13.601 -5.701 1.00 65.50 174 GLU A CA 1
ATOM 1215 C C . GLU A 1 174 ? -6.021 13.088 -6.905 1.00 65.50 174 GLU A C 1
ATOM 1217 O O . GLU A 1 174 ? -6.144 11.941 -7.337 1.00 65.50 174 GLU A O 1
ATOM 1222 N N . LYS A 1 175 ? -5.149 13.935 -7.465 1.00 64.75 175 LYS A N 1
ATOM 1223 C CA . LYS A 1 175 ? -4.296 13.564 -8.599 1.00 64.75 175 LYS A CA 1
ATOM 1224 C C . LYS A 1 175 ? -3.103 12.705 -8.190 1.00 64.75 175 LYS A C 1
ATOM 1226 O O . LYS A 1 175 ? -2.664 11.864 -8.979 1.00 64.75 175 LYS A O 1
ATOM 1231 N N . LYS A 1 176 ? -2.527 12.950 -7.012 1.00 59.94 176 LYS A N 1
ATOM 1232 C CA . LYS A 1 176 ? -1.383 12.187 -6.493 1.00 59.94 176 LYS A CA 1
ATOM 1233 C C . LYS A 1 176 ? -1.846 10.881 -5.836 1.00 59.94 176 LYS A C 1
ATOM 1235 O O . LYS A 1 176 ? -1.139 9.880 -5.948 1.00 59.94 176 LYS A O 1
ATOM 1240 N N . TYR A 1 177 ? -3.060 10.885 -5.289 1.00 62.44 177 TYR A N 1
ATOM 1241 C CA . TYR A 1 177 ? -3.728 9.813 -4.560 1.00 62.44 177 TYR A CA 1
ATOM 1242 C C . TYR A 1 177 ? -5.167 9.666 -5.045 1.00 62.44 177 TYR A C 1
ATOM 1244 O O . TYR A 1 177 ? -6.088 10.225 -4.458 1.00 62.44 177 TYR A O 1
ATOM 1252 N N . PRO A 1 178 ? -5.376 8.913 -6.133 1.00 66.25 178 PRO A N 1
ATOM 1253 C CA . PRO A 1 178 ? -6.711 8.464 -6.481 1.00 66.25 178 PRO A CA 1
ATOM 1254 C C . PRO A 1 178 ? -7.241 7.624 -5.316 1.00 66.25 178 PRO A C 1
ATOM 1256 O O . PRO A 1 178 ? -6.702 6.541 -5.066 1.00 66.25 178 PRO A O 1
ATOM 1259 N N . SER A 1 179 ? -8.237 8.154 -4.607 1.00 68.38 179 SER A N 1
ATOM 1260 C CA . SER A 1 179 ? -8.966 7.436 -3.565 1.00 68.38 179 SER A CA 1
ATOM 1261 C C . SER A 1 179 ? -9.806 6.329 -4.185 1.00 68.38 179 SER A C 1
ATOM 1263 O O . SER A 1 179 ? -10.512 6.555 -5.169 1.00 68.38 179 SER A O 1
ATOM 1265 N N . ASP A 1 180 ? -9.740 5.149 -3.585 1.00 83.19 180 ASP A N 1
ATOM 1266 C CA . ASP A 1 180 ? -10.649 4.046 -3.859 1.00 83.19 180 ASP A CA 1
ATOM 1267 C C . ASP A 1 180 ? -11.048 3.440 -2.503 1.00 83.19 180 ASP A C 1
ATOM 1269 O O . ASP A 1 180 ? -10.214 2.772 -1.878 1.00 83.19 180 ASP A O 1
ATOM 1273 N N . PRO A 1 181 ? -12.295 3.679 -2.041 1.00 87.19 181 PRO A N 1
ATOM 1274 C CA . PRO A 1 181 ? -12.817 3.145 -0.785 1.00 87.19 181 PRO A CA 1
ATOM 1275 C C . PRO A 1 181 ? -12.637 1.631 -0.640 1.00 87.19 181 PRO A C 1
ATOM 1277 O O . PRO A 1 181 ? -12.553 1.130 0.474 1.00 87.19 181 PRO A O 1
ATOM 1280 N N . GLY A 1 182 ? -12.564 0.887 -1.747 1.00 91.31 182 GLY A N 1
ATOM 1281 C CA . GLY A 1 182 ? -12.442 -0.566 -1.751 1.00 91.31 182 GLY A CA 1
ATOM 1282 C C . GLY A 1 182 ? -11.009 -1.092 -1.700 1.00 91.31 182 GLY A C 1
ATOM 1283 O O . GLY A 1 182 ? -10.815 -2.279 -1.963 1.00 91.31 182 GLY A O 1
ATOM 1284 N N . THR A 1 183 ? -9.991 -0.264 -1.426 1.00 92.75 183 THR A N 1
ATOM 1285 C CA . THR A 1 183 ? -8.591 -0.716 -1.495 1.00 92.75 183 THR A CA 1
ATOM 1286 C C . THR A 1 183 ? -7.694 -0.213 -0.369 1.00 92.75 183 THR A C 1
ATOM 1288 O O . THR A 1 183 ? -7.880 0.863 0.196 1.00 92.75 183 THR A O 1
ATOM 1291 N N . VAL A 1 184 ? -6.649 -0.996 -0.096 1.00 91.38 184 VAL A N 1
ATOM 1292 C CA . VAL A 1 184 ? -5.412 -0.520 0.519 1.00 91.38 184 VAL A CA 1
ATOM 1293 C C . VAL A 1 184 ? -4.378 -0.331 -0.573 1.00 91.38 184 VAL A C 1
ATOM 1295 O O . VAL A 1 184 ? -4.142 -1.234 -1.374 1.00 91.38 184 VAL A O 1
ATOM 1298 N N . ARG A 1 185 ? -3.734 0.829 -0.594 1.00 89.81 185 ARG A N 1
ATOM 1299 C CA . ARG A 1 185 ? -2.821 1.256 -1.644 1.00 89.81 185 ARG A CA 1
ATOM 1300 C C . ARG A 1 185 ? -1.504 1.743 -1.074 1.00 89.81 185 ARG A C 1
ATOM 1302 O O . ARG A 1 185 ? -1.461 2.441 -0.072 1.00 89.81 185 ARG A O 1
ATOM 1309 N N . THR A 1 186 ? -0.417 1.482 -1.776 1.00 87.25 186 THR A N 1
ATOM 1310 C CA . THR A 1 186 ? 0.863 2.147 -1.529 1.00 87.25 186 THR A CA 1
ATOM 1311 C C . THR A 1 186 ? 1.579 2.443 -2.836 1.00 87.25 186 THR A C 1
ATOM 1313 O O . THR A 1 186 ? 1.295 1.839 -3.874 1.00 87.25 186 THR A O 1
ATOM 1316 N N . GLY A 1 187 ? 2.481 3.417 -2.797 1.00 83.06 187 GLY A N 1
ATOM 1317 C CA . GLY A 1 187 ? 3.319 3.797 -3.918 1.00 83.06 187 GLY A CA 1
ATOM 1318 C C . GLY A 1 187 ? 4.775 3.857 -3.489 1.00 83.06 187 GLY A C 1
ATOM 1319 O O . GLY A 1 187 ? 5.092 4.458 -2.470 1.00 83.06 187 GLY A O 1
ATOM 1320 N N . THR A 1 188 ? 5.645 3.284 -4.311 1.00 82.25 188 THR A N 1
ATOM 1321 C CA . THR A 1 188 ? 7.096 3.377 -4.164 1.00 82.25 188 THR A CA 1
ATOM 1322 C C . THR A 1 188 ? 7.677 4.053 -5.388 1.00 82.25 188 THR A C 1
ATOM 1324 O O . THR A 1 188 ? 7.348 3.714 -6.532 1.00 82.25 188 THR A O 1
ATOM 1327 N N . ARG A 1 189 ? 8.594 4.993 -5.170 1.00 80.56 189 ARG A N 1
ATOM 1328 C CA . ARG A 1 189 ? 9.361 5.590 -6.262 1.00 80.56 189 ARG A CA 1
ATOM 1329 C C . ARG A 1 189 ? 10.216 4.544 -6.990 1.00 80.56 189 ARG A C 1
ATOM 1331 O O . ARG A 1 189 ? 11.042 3.859 -6.401 1.00 80.56 189 ARG A O 1
ATOM 1338 N N . GLY A 1 190 ? 10.099 4.500 -8.314 1.00 83.25 190 GLY A N 1
ATOM 1339 C CA . GLY A 1 190 ? 10.846 3.590 -9.181 1.00 83.25 190 GLY A CA 1
ATOM 1340 C C . GLY A 1 190 ? 10.097 2.296 -9.504 1.00 83.25 190 GLY A C 1
ATOM 1341 O O . GLY A 1 190 ? 8.895 2.172 -9.282 1.00 83.25 190 GLY A O 1
ATOM 1342 N N . LEU A 1 191 ? 10.816 1.346 -10.107 1.00 86.75 191 LEU A N 1
ATOM 1343 C CA . LEU A 1 191 ? 10.294 0.027 -10.468 1.00 86.75 191 LEU A CA 1
ATOM 1344 C C . LEU A 1 191 ? 10.783 -1.025 -9.473 1.00 86.75 191 LEU A C 1
ATOM 1346 O O . LEU A 1 191 ? 11.993 -1.194 -9.318 1.00 86.75 191 LEU A O 1
ATOM 1350 N N . LEU A 1 192 ? 9.861 -1.790 -8.891 1.00 88.38 192 LEU A N 1
ATOM 1351 C CA . LEU A 1 192 ? 10.186 -2.967 -8.083 1.00 88.38 192 LEU A CA 1
ATOM 1352 C C . LEU A 1 192 ? 10.479 -4.159 -8.999 1.00 88.38 192 LEU A C 1
ATOM 1354 O O . LEU A 1 192 ? 9.595 -4.919 -9.387 1.00 88.38 192 LEU A O 1
ATOM 1358 N N . LEU A 1 193 ? 11.736 -4.275 -9.423 1.00 91.81 193 LEU A N 1
ATOM 1359 C CA . LEU A 1 193 ? 12.173 -5.319 -10.359 1.00 91.81 193 LEU A CA 1
ATOM 1360 C C . LEU A 1 193 ? 12.700 -6.582 -9.666 1.00 91.81 193 LEU A C 1
ATOM 1362 O O . LEU A 1 193 ? 12.960 -7.578 -10.343 1.00 91.81 193 LEU A O 1
ATOM 1366 N N . GLU A 1 194 ? 12.855 -6.545 -8.346 1.00 92.19 194 GLU A N 1
ATOM 1367 C CA . GLU A 1 194 ? 13.258 -7.683 -7.524 1.00 92.19 194 GLU A CA 1
ATOM 1368 C C . GLU A 1 194 ? 12.006 -8.384 -6.998 1.00 92.19 194 GLU A C 1
ATOM 1370 O O . GLU A 1 194 ? 11.220 -7.789 -6.265 1.00 92.19 194 GLU A O 1
ATOM 1375 N N . GLY A 1 195 ? 11.787 -9.643 -7.387 1.00 92.12 195 GLY A N 1
ATOM 1376 C CA . GLY A 1 195 ? 10.539 -10.335 -7.060 1.00 92.12 195 GLY A CA 1
ATOM 1377 C C . GLY A 1 195 ? 10.340 -10.604 -5.575 1.00 92.12 195 GLY A C 1
ATOM 1378 O O . GLY A 1 195 ? 9.209 -10.552 -5.115 1.00 92.12 195 GLY A O 1
ATOM 1379 N N . GLU A 1 196 ? 11.414 -10.826 -4.814 1.00 91.25 196 GLU A N 1
ATOM 1380 C CA . GLU A 1 196 ? 11.313 -10.959 -3.355 1.00 91.25 196 GLU A CA 1
ATOM 1381 C C . GLU A 1 196 ? 10.905 -9.643 -2.686 1.00 91.25 196 GLU A C 1
ATOM 1383 O O . GLU A 1 196 ? 10.148 -9.655 -1.720 1.00 91.25 196 GLU A O 1
ATOM 1388 N N . GLU A 1 197 ? 11.384 -8.505 -3.194 1.00 89.81 197 GLU A N 1
ATOM 1389 C CA . GLU A 1 197 ? 10.979 -7.193 -2.685 1.00 89.81 197 GLU A CA 1
ATOM 1390 C C . GLU A 1 197 ? 9.524 -6.890 -3.051 1.00 89.81 197 GLU A C 1
ATOM 1392 O O . GLU A 1 197 ? 8.757 -6.445 -2.200 1.00 89.81 197 GLU A O 1
ATOM 1397 N N . LEU A 1 198 ? 9.115 -7.206 -4.286 1.00 91.94 198 LEU A N 1
ATOM 1398 C CA . LEU A 1 198 ? 7.722 -7.077 -4.707 1.00 91.94 198 LEU A CA 1
ATOM 1399 C C . LEU A 1 198 ? 6.790 -7.970 -3.870 1.00 91.94 198 LEU A C 1
ATOM 1401 O O . LEU A 1 198 ? 5.759 -7.485 -3.415 1.00 91.94 198 LEU A O 1
ATOM 1405 N N . ASP A 1 199 ? 7.152 -9.235 -3.621 1.00 93.06 199 ASP A N 1
ATOM 1406 C CA . ASP A 1 199 ? 6.376 -10.157 -2.771 1.00 93.06 199 ASP A CA 1
ATOM 1407 C C . ASP A 1 199 ? 6.230 -9.613 -1.346 1.00 93.06 199 ASP A C 1
ATOM 1409 O O . ASP A 1 199 ? 5.118 -9.550 -0.819 1.00 93.06 199 ASP A O 1
ATOM 1413 N N . ARG A 1 200 ? 7.330 -9.142 -0.739 1.00 90.12 200 ARG A N 1
ATOM 1414 C CA . ARG A 1 200 ? 7.301 -8.538 0.601 1.00 90.12 200 ARG A CA 1
ATOM 1415 C C . ARG A 1 200 ? 6.340 -7.357 0.674 1.00 90.12 200 ARG A C 1
ATOM 1417 O O . ARG A 1 200 ? 5.550 -7.282 1.612 1.00 90.12 200 ARG A O 1
ATOM 1424 N N . GLN A 1 201 ? 6.393 -6.449 -0.298 1.00 90.25 201 GLN A N 1
ATOM 1425 C CA . GLN A 1 201 ? 5.525 -5.274 -0.297 1.00 90.25 201 GLN A CA 1
ATOM 1426 C C . GLN A 1 201 ? 4.063 -5.625 -0.574 1.00 90.25 201 GLN A C 1
ATOM 1428 O O . GLN A 1 201 ? 3.180 -5.103 0.099 1.00 90.25 201 GLN A O 1
ATOM 1433 N N . VAL A 1 202 ? 3.793 -6.557 -1.493 1.00 93.31 202 VAL A N 1
ATOM 1434 C CA . VAL A 1 202 ? 2.437 -7.071 -1.735 1.00 93.31 202 VAL A CA 1
ATOM 1435 C C . VAL A 1 202 ? 1.851 -7.661 -0.453 1.00 93.31 202 VAL A C 1
ATOM 1437 O O . VAL A 1 202 ? 0.739 -7.309 -0.067 1.00 93.31 202 VAL A O 1
ATOM 1440 N N . ARG A 1 203 ? 2.618 -8.492 0.261 1.00 92.81 203 ARG A N 1
ATOM 1441 C CA . ARG A 1 203 ? 2.193 -9.060 1.548 1.00 92.81 203 ARG A CA 1
ATOM 1442 C C . ARG A 1 203 ? 1.984 -8.000 2.622 1.00 92.81 203 ARG A C 1
ATOM 1444 O O . ARG A 1 203 ? 1.081 -8.151 3.435 1.00 92.81 203 ARG A O 1
ATOM 1451 N N . ALA A 1 204 ? 2.778 -6.930 2.626 1.00 90.62 204 ALA A N 1
ATOM 1452 C CA . ALA A 1 204 ? 2.578 -5.819 3.551 1.00 90.62 204 ALA A CA 1
ATOM 1453 C C . ALA A 1 204 ? 1.245 -5.102 3.307 1.00 90.62 204 ALA A C 1
ATOM 1455 O O . ALA A 1 204 ? 0.500 -4.872 4.256 1.00 90.62 204 ALA A O 1
ATOM 1456 N N . VAL A 1 205 ? 0.902 -4.821 2.046 1.00 91.44 205 VAL A N 1
ATOM 1457 C CA . VAL A 1 205 ? -0.389 -4.209 1.688 1.00 91.44 205 VAL A CA 1
ATOM 1458 C C . VAL A 1 205 ? -1.555 -5.140 2.036 1.00 91.44 205 VAL A C 1
ATOM 1460 O O . VAL A 1 205 ? -2.546 -4.688 2.604 1.00 91.44 205 VAL A O 1
ATOM 1463 N N . VAL A 1 206 ? -1.419 -6.445 1.777 1.00 94.25 206 VAL A N 1
ATOM 1464 C CA . VAL A 1 206 ? -2.423 -7.454 2.163 1.00 94.25 206 VAL A CA 1
ATOM 1465 C C . VAL A 1 206 ? -2.610 -7.509 3.678 1.00 94.25 206 VAL A C 1
ATOM 1467 O O . VAL A 1 206 ? -3.745 -7.494 4.137 1.00 94.25 206 VAL A O 1
ATOM 1470 N N . ALA A 1 207 ? -1.528 -7.491 4.459 1.00 92.12 207 ALA A N 1
ATOM 1471 C CA . ALA A 1 207 ? -1.602 -7.528 5.919 1.00 92.12 207 ALA A CA 1
ATOM 1472 C C . ALA A 1 207 ? -2.285 -6.287 6.515 1.00 92.12 207 ALA A C 1
ATOM 1474 O O . ALA A 1 207 ? -2.979 -6.397 7.526 1.00 92.12 207 ALA A O 1
ATOM 1475 N N . VAL A 1 208 ? -2.101 -5.110 5.904 1.00 90.69 208 VAL A N 1
ATOM 1476 C CA . VAL A 1 208 ? -2.837 -3.896 6.293 1.00 90.69 208 VAL A CA 1
ATOM 1477 C C . VAL A 1 208 ? -4.320 -4.055 5.968 1.00 90.69 208 VAL A C 1
ATOM 1479 O O . VAL A 1 208 ? -5.151 -3.800 6.830 1.00 90.69 208 VAL A O 1
ATOM 1482 N N . ALA A 1 209 ? -4.648 -4.549 4.775 1.00 92.69 209 ALA A N 1
ATOM 1483 C CA . ALA A 1 209 ? -6.028 -4.768 4.356 1.00 92.69 209 ALA A CA 1
ATOM 1484 C C . ALA A 1 209 ? -6.751 -5.827 5.221 1.00 92.69 209 ALA A C 1
ATOM 1486 O O . ALA A 1 209 ? -7.915 -5.655 5.571 1.00 92.69 209 ALA A O 1
ATOM 1487 N N . ASP A 1 210 ? -6.049 -6.887 5.638 1.00 91.94 210 ASP A N 1
ATOM 1488 C CA . ASP A 1 210 ? -6.545 -7.863 6.619 1.00 91.94 210 ASP A CA 1
ATOM 1489 C C . ASP A 1 210 ? -6.782 -7.227 7.995 1.00 91.94 210 ASP A C 1
ATOM 1491 O O . ASP A 1 210 ? -7.760 -7.555 8.665 1.00 91.94 210 ASP A O 1
ATOM 1495 N N . GLY A 1 211 ? -5.890 -6.326 8.420 1.00 89.62 211 GLY A N 1
ATOM 1496 C CA . GLY A 1 211 ? -6.042 -5.560 9.656 1.00 89.62 211 GLY A CA 1
ATOM 1497 C C . GLY A 1 211 ? -7.273 -4.657 9.629 1.00 89.62 211 GLY A C 1
ATOM 1498 O O . GLY A 1 211 ? -8.018 -4.629 10.603 1.00 89.62 211 GLY A O 1
ATOM 1499 N N . THR A 1 212 ? -7.518 -3.986 8.502 1.00 89.50 212 THR A N 1
ATOM 1500 C CA . THR A 1 212 ? -8.712 -3.160 8.282 1.00 89.50 212 THR A CA 1
ATOM 1501 C C . THR A 1 212 ? -9.994 -3.973 8.367 1.00 89.50 212 THR A C 1
ATOM 1503 O O . THR A 1 212 ? -10.834 -3.678 9.209 1.00 89.50 212 TH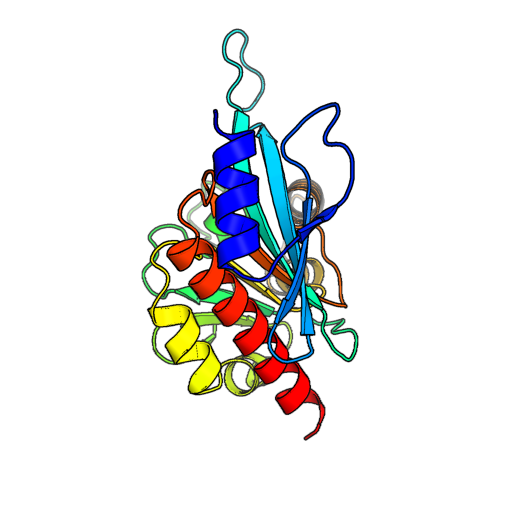R A O 1
ATOM 1506 N N . ASP A 1 213 ? -10.113 -5.060 7.605 1.00 89.56 213 ASP A N 1
ATOM 1507 C CA . ASP A 1 213 ? -11.339 -5.868 7.636 1.00 89.56 213 ASP A CA 1
ATOM 1508 C C . ASP A 1 213 ? -11.599 -6.492 9.028 1.00 89.56 213 ASP A C 1
ATOM 1510 O O . ASP A 1 213 ? -12.739 -6.778 9.398 1.00 89.56 213 ASP A O 1
ATOM 1514 N N . ALA A 1 214 ? -10.544 -6.743 9.813 1.00 86.19 214 ALA A N 1
ATOM 1515 C CA . ALA A 1 214 ? -10.661 -7.251 11.180 1.00 86.19 214 ALA A CA 1
ATOM 1516 C C . ALA A 1 214 ? -11.089 -6.179 12.200 1.00 86.19 214 ALA A C 1
ATOM 1518 O O .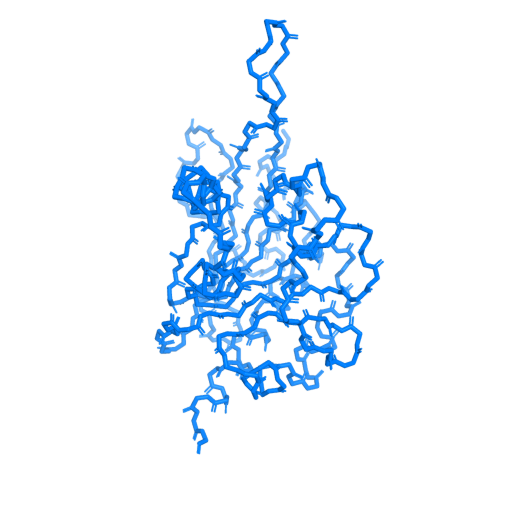 ALA A 1 214 ? -11.648 -6.534 13.243 1.00 86.19 214 ALA A O 1
ATOM 1519 N N . ALA A 1 215 ? -10.815 -4.903 11.921 1.00 81.88 215 ALA A N 1
ATOM 1520 C CA . ALA A 1 215 ? -11.280 -3.771 12.717 1.00 81.88 215 ALA A CA 1
ATOM 1521 C C . ALA A 1 215 ? -12.786 -3.545 12.510 1.00 81.88 215 ALA A C 1
ATOM 1523 O O . ALA A 1 215 ? -13.522 -3.454 13.485 1.00 81.88 215 ALA A O 1
ATOM 1524 N N . ASP A 1 216 ? -13.257 -3.609 11.261 1.00 70.62 216 ASP A N 1
ATOM 1525 C CA . ASP A 1 216 ? -14.668 -3.370 10.909 1.00 70.62 216 ASP A CA 1
ATOM 1526 C C . ASP A 1 216 ? -15.638 -4.463 11.399 1.00 70.62 216 ASP A C 1
ATOM 1528 O O . ASP A 1 216 ? -16.854 -4.280 11.409 1.00 70.62 216 ASP A O 1
ATOM 1532 N N . THR A 1 217 ? -15.119 -5.624 11.814 1.00 59.62 217 THR A N 1
ATOM 1533 C CA . THR A 1 217 ? -15.935 -6.740 12.329 1.00 59.62 217 THR A CA 1
ATOM 1534 C C . THR A 1 217 ? -16.208 -6.642 13.848 1.00 59.62 217 THR A C 1
ATOM 1536 O O . THR A 1 217 ? -16.870 -7.525 14.402 1.00 59.62 217 THR A O 1
ATOM 1539 N N . GLN A 1 218 ? -15.694 -5.619 14.545 1.00 49.03 218 GLN A N 1
ATOM 1540 C CA . GLN A 1 218 ? -15.832 -5.433 16.005 1.00 49.03 218 GLN A CA 1
ATOM 1541 C C . GLN A 1 218 ? -16.902 -4.405 16.380 1.00 49.03 218 GLN A C 1
ATOM 1543 O O . GLN A 1 218 ? -17.558 -4.635 17.425 1.00 49.03 218 GLN A O 1
#

pLDDT: mean 74.3, std 17.45, range [33.59, 97.06]

Sequence (218 aa):
MQHRAWRTAGRQAGLAPEGNGLFGAPDLVGTVDGRSVQARTITQKTGGGGESGSNKTTYTVLEAALRDPVEEGILIAPTGTDESIVAAIGGETPAGDGSAALETETVGEFQAVAGSGPAAREVLTATAREALRKPALLDVVQVGDASETVLKAIPDGQGGLSGMVTGVMKSGIEKKYPSDPGTVRTGTRGLLLEGEELDRQVRAVVAVADGTDAADTQ

Secondary structure (DSSP, 8-state):
-HHHHHHHHHHHTTEEEES--TTSSPEEEEEETTEEEEEEEEEEE---S-SS---EEEEEEEEEE-SS--SS-EEEEETT-SS-HHHHTT----SSS-------EEETTEEEEESSTTHHHHHS-HHHHHHHHS-TT--EEEESSHHHHHHHHS---SSTTHHHHHHHHHHHHHHHS---TTEEEEEEES----HHHHHHHHHHHHHHHHHHHHHTT-

Radius of gyration: 17.62 Å; chains: 1; bounding box: 31×50×43 Å